Protein AF-W8BJI8-F1 (afdb_monomer)

Nearest PDB structures (foldseek):
  8xfp-assembly1_A  TM=6.189E-01  e=5.793E-02  Homo sapiens
  3o6n-assembly1_A  TM=6.281E-01  e=1.054E-01  Anopheles gambiae
  2id5-assembly1_B  TM=6.440E-01  e=1.262E-01  Homo sapiens
  2id5-assembly1_D  TM=5.061E-01  e=2.438E-01  Homo sapiens
  5z8y-assembly1_A  TM=6.184E-01  e=1.657E+00  Homo sapiens

Foldseek 3Di:
DDDPPPDDPDPPPPCDVVNVVVVLVVDDPQVLLVVLLVDVVSVVVCVVPPLQVLLADELVVLVPPDLVCLLSSLVSRLLSHQEYEYAEALPPPSSSLSSLQSSAVNNANHAYYAYELYQDDPSVLSNLLRHLNHAYYACANRLDEQVNVLSVLSRQRHAEYHHENNQRYADDPVSVQNHNAYAYDDHPNPDVDDDPPPPDHDDDDFHFHQDDDVPDPDDRDGDRDDDDDD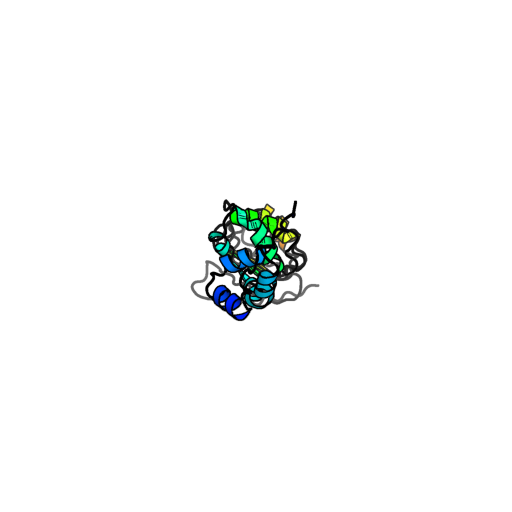

Structure (mmCIF, N/CA/C/O backbone):
data_AF-W8BJI8-F1
#
_entry.id   AF-W8BJI8-F1
#
loop_
_atom_site.group_PDB
_atom_site.id
_atom_site.type_symbol
_atom_site.label_atom_id
_atom_site.label_alt_id
_atom_site.label_comp_id
_atom_site.label_asym_id
_atom_site.label_entity_id
_atom_site.label_seq_id
_atom_site.pdbx_PDB_ins_code
_atom_site.Cartn_x
_atom_site.Cartn_y
_atom_site.Cartn_z
_atom_site.occupancy
_atom_site.B_iso_or_equiv
_atom_site.auth_seq_id
_atom_site.auth_comp_id
_atom_site.auth_asym_id
_atom_site.auth_atom_id
_atom_site.pdbx_PDB_model_num
ATOM 1 N N . MET A 1 1 ? -16.652 23.769 58.370 1.00 38.81 1 MET A N 1
ATOM 2 C CA . MET A 1 1 ? -16.413 23.884 56.913 1.00 38.81 1 MET A CA 1
ATOM 3 C C . MET A 1 1 ? -16.400 22.490 56.305 1.00 38.81 1 MET A C 1
ATOM 5 O O . MET A 1 1 ? -15.420 21.774 56.455 1.00 38.81 1 MET A O 1
ATOM 9 N N . ALA A 1 2 ? -17.513 22.068 55.702 1.00 33.38 2 ALA A N 1
ATOM 10 C CA . ALA A 1 2 ? -17.614 20.775 55.034 1.00 33.38 2 ALA A CA 1
ATOM 11 C C . ALA A 1 2 ? -17.093 20.907 53.596 1.00 33.38 2 ALA A C 1
ATOM 13 O O . ALA A 1 2 ? -17.679 21.622 52.787 1.00 33.38 2 ALA A O 1
ATOM 14 N N . TYR A 1 3 ? -15.986 20.232 53.285 1.00 32.22 3 TYR A N 1
ATOM 15 C CA . TYR A 1 3 ? -15.526 20.074 51.909 1.00 32.22 3 TYR A CA 1
ATOM 16 C C . TYR A 1 3 ? -16.462 19.101 51.190 1.00 32.22 3 TYR A C 1
ATOM 18 O O . TYR A 1 3 ? -16.478 17.900 51.468 1.00 32.22 3 TYR A O 1
ATOM 26 N N . ILE A 1 4 ? -17.259 19.632 50.265 1.00 38.38 4 ILE A N 1
ATOM 27 C CA . ILE A 1 4 ? -18.061 18.847 49.330 1.00 38.38 4 ILE A CA 1
ATOM 28 C C . ILE A 1 4 ? -17.083 18.046 48.466 1.00 38.38 4 ILE A C 1
ATOM 30 O O . ILE A 1 4 ? -16.393 18.592 47.605 1.00 38.38 4 ILE A O 1
ATOM 34 N N . LYS A 1 5 ? -17.005 16.731 48.704 1.00 40.47 5 LYS A N 1
ATOM 35 C CA . LYS A 1 5 ? -16.389 15.791 47.764 1.00 40.47 5 LYS A CA 1
ATOM 36 C C . LYS A 1 5 ? -17.150 15.915 46.451 1.00 40.47 5 LYS A C 1
ATOM 38 O O . LYS A 1 5 ? -18.310 15.519 46.369 1.00 40.47 5 LYS A O 1
ATOM 43 N N . ASN A 1 6 ? -16.478 16.466 45.447 1.00 37.88 6 ASN A N 1
ATOM 44 C CA . ASN A 1 6 ? -16.963 16.540 44.080 1.00 37.88 6 ASN A CA 1
ATOM 45 C C . ASN A 1 6 ? -17.253 15.106 43.608 1.00 37.88 6 ASN A C 1
ATOM 47 O O . ASN A 1 6 ? -16.348 14.313 43.334 1.00 37.88 6 ASN A O 1
ATOM 51 N N . LYS A 1 7 ? -18.534 14.736 43.649 1.00 39.69 7 LYS A N 1
ATOM 52 C CA . LYS A 1 7 ? -19.044 13.427 43.259 1.00 39.69 7 LYS A CA 1
ATOM 53 C C . LYS A 1 7 ? -18.760 13.315 41.767 1.00 39.69 7 LYS A C 1
ATOM 55 O O . LYS A 1 7 ? -19.292 14.098 40.989 1.00 39.69 7 LYS A O 1
ATOM 60 N N . LYS A 1 8 ? -17.861 12.399 41.391 1.00 44.72 8 LYS A N 1
ATOM 61 C CA . LYS A 1 8 ? -17.493 12.115 39.999 1.00 44.72 8 LYS A CA 1
ATOM 62 C C . LYS A 1 8 ? -18.760 12.049 39.145 1.00 44.72 8 LYS A C 1
ATOM 64 O O . LYS A 1 8 ? -19.499 11.068 39.198 1.00 44.72 8 LYS A O 1
ATOM 69 N N . HIS A 1 9 ? -18.997 13.086 38.351 1.00 45.75 9 HIS A N 1
ATOM 70 C CA . HIS A 1 9 ? -19.904 12.997 37.225 1.00 45.75 9 HIS A CA 1
ATOM 71 C C . HIS A 1 9 ? -19.260 12.063 36.208 1.00 45.75 9 HIS A C 1
ATOM 73 O O . HIS A 1 9 ? -18.323 12.430 35.506 1.00 45.75 9 HIS A O 1
ATOM 79 N N . SER A 1 10 ? -19.729 10.824 36.174 1.00 44.88 10 SER A N 1
ATOM 80 C CA . SER A 1 10 ? -19.913 10.081 34.926 1.00 44.88 10 SER A CA 1
ATOM 81 C C . SER A 1 10 ? -20.711 8.814 35.213 1.00 44.88 10 SER A C 1
ATOM 83 O O . SER A 1 10 ? -20.250 7.695 35.026 1.00 44.88 10 SER A O 1
ATOM 85 N N . ASN A 1 11 ? -21.993 9.014 35.527 1.00 41.16 11 ASN A N 1
ATOM 86 C CA . ASN A 1 11 ? -23.045 8.171 34.954 1.00 41.16 11 ASN A CA 1
ATOM 87 C C . ASN A 1 11 ? -23.087 8.403 33.425 1.00 41.16 11 ASN A C 1
ATOM 89 O O . ASN A 1 11 ? -24.124 8.761 32.873 1.00 41.16 11 ASN A O 1
ATOM 93 N N . LEU A 1 12 ? -21.941 8.279 32.740 1.00 45.00 12 LEU A N 1
ATOM 94 C CA . LEU A 1 12 ? -21.922 8.132 31.296 1.00 45.00 12 LEU A CA 1
ATOM 95 C C . LEU A 1 12 ? -22.630 6.802 31.084 1.00 45.00 12 LEU A C 1
ATOM 97 O O . LEU A 1 12 ? -22.117 5.776 31.533 1.00 45.00 12 LEU A O 1
ATOM 101 N N . LEU A 1 13 ? -23.844 6.864 30.535 1.00 51.75 13 LEU A N 1
ATOM 102 C CA . LEU A 1 13 ? -24.638 5.729 30.078 1.00 51.75 13 LEU A CA 1
ATOM 103 C C . LEU A 1 13 ? -23.706 4.565 29.747 1.00 51.75 13 LEU A C 1
ATOM 105 O O . LEU A 1 13 ? -22.884 4.682 28.834 1.00 51.75 13 LEU A O 1
ATOM 109 N N . ARG A 1 14 ? -23.772 3.487 30.540 1.00 59.38 14 ARG A N 1
ATOM 110 C CA . ARG A 1 14 ? -23.120 2.222 30.200 1.00 59.38 14 ARG A CA 1
ATOM 111 C C . ARG A 1 14 ? -23.765 1.775 28.893 1.00 59.38 14 ARG A C 1
ATOM 113 O O . ARG A 1 14 ? -24.792 1.112 28.908 1.00 59.38 14 ARG A O 1
ATOM 120 N N . LEU A 1 15 ? -23.206 2.241 27.781 1.00 67.31 15 LEU A N 1
ATOM 121 C CA . LEU A 1 15 ? -23.549 1.790 26.448 1.00 67.31 15 LEU A CA 1
ATOM 122 C C . LEU A 1 15 ? -23.203 0.313 26.429 1.00 67.31 15 LEU A C 1
ATOM 124 O O . LEU A 1 15 ? -22.019 -0.049 26.479 1.00 67.31 15 LEU A O 1
ATOM 128 N N . ASP A 1 16 ? -24.248 -0.500 26.449 1.00 83.12 16 ASP A N 1
ATOM 129 C CA . ASP A 1 16 ? -24.151 -1.937 26.287 1.00 83.12 16 ASP A CA 1
ATOM 130 C C . ASP A 1 16 ? -23.467 -2.248 24.934 1.00 83.12 16 ASP A C 1
ATOM 132 O O . ASP A 1 16 ? -23.440 -1.405 24.028 1.00 83.12 16 ASP A O 1
ATOM 136 N N . ASP A 1 17 ? -22.808 -3.401 24.832 1.00 79.94 17 ASP A N 1
ATOM 137 C CA . ASP A 1 17 ? -22.074 -3.785 23.623 1.00 79.94 17 ASP A CA 1
ATOM 138 C C . ASP A 1 17 ? -22.990 -3.871 22.386 1.00 79.94 17 ASP A C 1
ATOM 140 O O . ASP A 1 17 ? -22.560 -3.471 21.304 1.00 79.94 17 ASP A O 1
ATOM 144 N N . ASP A 1 18 ? -24.259 -4.255 22.531 1.00 83.81 18 ASP A N 1
ATOM 145 C CA . ASP A 1 18 ? -25.255 -4.297 21.455 1.00 83.81 18 ASP A CA 1
ATOM 146 C C . ASP A 1 18 ? -25.583 -2.893 20.942 1.00 83.81 18 ASP A C 1
ATOM 148 O O . ASP A 1 18 ? -25.573 -2.645 19.730 1.00 83.81 18 ASP A O 1
ATOM 152 N N . ALA A 1 19 ? -25.791 -1.926 21.841 1.00 85.44 19 ALA A N 1
ATOM 153 C CA . ALA A 1 19 ? -25.960 -0.526 21.461 1.00 85.44 19 ALA A CA 1
ATOM 154 C C . ALA A 1 19 ? -24.720 0.018 20.730 1.00 85.44 19 ALA A C 1
ATOM 156 O O . ALA A 1 19 ? -24.854 0.688 19.700 1.00 85.44 19 ALA A O 1
ATOM 157 N N . VAL A 1 20 ? -23.511 -0.302 21.206 1.00 86.69 20 VAL A N 1
ATOM 158 C CA . VAL A 1 20 ? -22.253 0.096 20.552 1.00 86.69 20 VAL A CA 1
ATOM 159 C C . VAL A 1 20 ? -22.138 -0.510 19.157 1.00 86.69 20 VAL A C 1
ATOM 161 O O . VAL A 1 20 ? -21.818 0.205 18.204 1.00 86.69 20 VAL A O 1
ATOM 164 N N . LEU A 1 21 ? -22.442 -1.797 19.011 1.00 88.31 21 LEU A N 1
ATOM 165 C CA . LEU A 1 21 ? -22.437 -2.478 17.722 1.00 88.31 21 LEU A CA 1
ATOM 166 C C . LEU A 1 21 ? -23.500 -1.893 16.787 1.00 88.31 21 LEU A C 1
ATOM 168 O O . LEU A 1 21 ? -23.228 -1.703 15.604 1.00 88.31 21 LEU A O 1
ATOM 172 N N . SER A 1 22 ? -24.684 -1.534 17.285 1.00 88.88 22 SER A N 1
ATOM 173 C CA . SER A 1 22 ? -25.730 -0.913 16.461 1.00 88.88 22 SER A CA 1
ATOM 174 C C . SER A 1 22 ? -25.272 0.414 15.839 1.00 88.88 22 SER A C 1
ATOM 176 O O . SER A 1 22 ? -25.571 0.688 14.676 1.00 88.88 22 SER A O 1
ATOM 178 N N . VAL A 1 23 ? -24.497 1.215 16.581 1.00 89.06 23 VAL A N 1
ATOM 179 C CA . VAL A 1 23 ? -23.879 2.446 16.072 1.00 89.06 23 VAL A CA 1
ATOM 180 C C . VAL A 1 23 ? -22.750 2.100 15.109 1.00 89.06 23 VAL A C 1
ATOM 182 O O . VAL A 1 23 ? -22.697 2.663 14.020 1.00 89.06 23 VAL A O 1
ATOM 185 N N . TRP A 1 24 ? -21.895 1.136 15.463 1.00 91.38 24 TRP A N 1
ATOM 186 C CA . TRP A 1 24 ? -20.761 0.702 14.645 1.00 91.38 24 TRP A CA 1
ATOM 187 C C . TRP A 1 24 ? -21.169 0.348 13.211 1.00 91.38 24 TRP A C 1
ATOM 189 O O . TRP A 1 24 ? -20.574 0.838 12.249 1.00 91.38 24 TRP A O 1
ATOM 199 N N . HIS A 1 25 ? -22.240 -0.433 13.054 1.00 90.19 25 HIS A N 1
ATOM 200 C CA . HIS A 1 25 ? -22.738 -0.850 11.743 1.00 90.19 25 HIS A CA 1
ATOM 201 C C . HIS A 1 25 ? -23.275 0.311 10.891 1.00 90.19 25 HIS A C 1
ATOM 203 O O . HIS A 1 25 ? -23.269 0.208 9.666 1.00 90.19 25 HIS A O 1
ATOM 209 N N . LYS A 1 26 ? -23.690 1.427 11.504 1.00 91.81 26 LYS A N 1
ATOM 210 C CA . LYS A 1 26 ? -24.164 2.627 10.789 1.00 91.81 26 LYS A CA 1
ATOM 211 C C . LYS A 1 26 ? -23.030 3.534 10.310 1.00 91.81 26 LYS A C 1
ATOM 213 O O . LYS A 1 26 ? -23.261 4.394 9.464 1.00 91.81 26 LYS A O 1
ATOM 218 N N . LEU A 1 27 ? -21.825 3.363 10.850 1.00 90.75 27 LEU A N 1
ATOM 219 C CA . LEU A 1 27 ? -20.667 4.174 10.490 1.00 90.75 27 LEU A CA 1
ATOM 220 C C . LEU A 1 27 ? -20.067 3.739 9.158 1.00 90.75 27 LEU A C 1
ATOM 222 O O . LEU A 1 27 ? -20.044 2.546 8.835 1.00 90.75 27 LEU A O 1
ATOM 226 N N . GLN A 1 28 ? -19.521 4.709 8.424 1.00 89.50 28 GLN A N 1
ATOM 227 C CA . GLN A 1 28 ? -18.721 4.429 7.240 1.00 89.50 28 GLN A CA 1
ATOM 228 C C . GLN A 1 28 ? -17.387 3.779 7.647 1.00 89.50 28 GLN A C 1
ATOM 230 O O . GLN A 1 28 ? -16.892 4.025 8.752 1.00 89.50 28 GLN A O 1
ATOM 235 N N . PRO A 1 29 ? -16.750 2.987 6.763 1.00 87.31 29 PRO A N 1
ATOM 236 C CA . PRO A 1 29 ? -15.481 2.325 7.073 1.00 87.31 29 PRO A CA 1
ATOM 237 C C . PRO A 1 29 ? -14.384 3.282 7.564 1.00 87.31 29 PRO A C 1
ATOM 239 O O . PRO A 1 29 ? -13.602 2.930 8.442 1.00 87.31 29 PRO A O 1
ATOM 242 N N . ILE A 1 30 ? -14.342 4.512 7.042 1.00 86.50 30 ILE A N 1
ATOM 243 C CA . ILE A 1 30 ? -13.377 5.528 7.475 1.00 86.50 30 ILE A CA 1
ATOM 244 C C . ILE A 1 30 ? -13.610 5.978 8.925 1.00 86.50 30 ILE A C 1
ATOM 246 O O . ILE A 1 30 ? -12.666 6.028 9.716 1.00 86.50 30 ILE A O 1
ATOM 250 N N . ASP A 1 31 ? -14.864 6.226 9.297 1.00 89.50 31 ASP A N 1
ATOM 251 C CA . ASP A 1 31 ? -15.235 6.677 10.640 1.00 89.50 31 ASP A CA 1
ATOM 252 C C . ASP A 1 31 ? -14.960 5.581 11.678 1.00 89.50 31 ASP A C 1
ATOM 254 O O . ASP A 1 31 ? -14.512 5.860 12.791 1.00 89.50 31 ASP A O 1
ATOM 258 N N . ARG A 1 32 ? -15.148 4.310 11.293 1.00 92.38 32 ARG A N 1
ATOM 259 C CA . ARG A 1 32 ? -14.791 3.148 12.121 1.00 92.38 32 ARG A CA 1
ATOM 260 C C . ARG A 1 32 ? -13.300 3.118 12.441 1.00 92.38 32 ARG A C 1
ATOM 262 O O . ARG A 1 32 ? -12.934 2.944 13.601 1.00 92.38 32 ARG A O 1
ATOM 269 N N . VAL A 1 33 ? -12.431 3.351 11.452 1.00 92.00 33 VAL A N 1
ATOM 270 C CA . VAL A 1 33 ? -10.972 3.413 11.670 1.00 92.00 33 VAL A CA 1
ATOM 271 C C . VAL A 1 33 ? -10.606 4.583 12.583 1.00 92.00 33 VAL A C 1
ATOM 273 O O . VAL A 1 33 ? -9.770 4.434 13.478 1.00 92.00 33 VAL A O 1
ATOM 276 N N . GLN A 1 34 ? -11.236 5.746 12.400 1.00 88.56 34 GLN A N 1
ATOM 277 C CA . GLN A 1 34 ? -10.994 6.914 13.250 1.00 88.56 34 GLN A CA 1
ATOM 278 C C . GLN A 1 34 ? -11.420 6.662 14.705 1.00 88.56 34 GLN A C 1
ATOM 280 O O . GLN A 1 34 ? -10.651 6.946 15.627 1.00 88.56 34 GLN A O 1
ATOM 285 N N . LEU A 1 35 ? -12.590 6.058 14.935 1.00 89.94 35 LEU A N 1
ATOM 286 C CA . LEU A 1 35 ? -13.037 5.676 16.280 1.00 89.94 35 LEU A CA 1
ATOM 287 C C . LEU A 1 35 ? -12.165 4.582 16.904 1.00 89.94 35 LEU A C 1
ATOM 289 O O . LEU A 1 35 ? -11.803 4.670 18.077 1.00 89.94 35 LEU A O 1
ATOM 293 N N . ALA A 1 36 ? -11.768 3.573 16.133 1.00 92.19 36 ALA A N 1
ATOM 294 C CA . ALA A 1 36 ? -10.835 2.547 16.595 1.00 92.19 36 ALA A CA 1
ATOM 295 C C . ALA A 1 36 ? -9.450 3.119 16.938 1.00 92.19 36 ALA A C 1
ATOM 297 O O . ALA A 1 36 ? -8.741 2.609 17.812 1.00 92.19 36 ALA A O 1
ATOM 298 N N . SER A 1 37 ? -9.063 4.214 16.285 1.00 87.75 37 SER A N 1
ATOM 299 C CA . SER A 1 37 ? -7.824 4.924 16.593 1.00 87.75 37 SER A CA 1
ATOM 300 C C . SER A 1 37 ? -7.895 5.682 17.923 1.00 87.75 37 SER A C 1
ATOM 302 O O . SER A 1 37 ? -6.854 5.855 18.558 1.00 87.75 37 SER A O 1
ATOM 304 N N . SER A 1 38 ? -9.086 6.093 18.380 1.00 86.69 38 SER A N 1
ATOM 305 C CA . SER A 1 38 ? -9.259 6.923 19.583 1.00 86.69 38 SER A CA 1
ATOM 306 C C . SER A 1 38 ? -9.440 6.133 20.885 1.00 86.69 38 SER A C 1
ATOM 308 O O . SER A 1 38 ? -9.075 6.631 21.951 1.00 86.69 38 SER A O 1
ATOM 310 N N . CYS A 1 39 ? -9.970 4.902 20.839 1.00 86.69 39 CYS A N 1
ATOM 311 C CA . CYS A 1 39 ? -10.303 4.133 22.044 1.00 86.69 39 CYS A CA 1
ATOM 312 C C . CYS A 1 39 ? -10.058 2.622 21.899 1.00 86.69 39 CYS A C 1
ATOM 314 O O . CYS A 1 39 ? -10.392 2.007 20.888 1.00 86.69 39 CYS A O 1
ATOM 316 N N . ARG A 1 40 ? -9.547 1.995 22.973 1.00 88.88 40 ARG A N 1
ATOM 317 C CA . ARG A 1 40 ? -9.238 0.551 23.027 1.00 88.88 40 ARG A CA 1
ATOM 318 C C . ARG A 1 40 ? -10.456 -0.349 22.793 1.00 88.88 40 ARG A C 1
ATOM 320 O O . ARG A 1 40 ? -10.316 -1.373 22.138 1.00 88.88 40 ARG A O 1
ATOM 327 N N . ARG A 1 41 ? -11.641 0.022 23.299 1.00 88.88 41 ARG A N 1
ATOM 328 C CA . ARG A 1 41 ? -12.871 -0.775 23.110 1.00 88.88 41 ARG A CA 1
ATOM 329 C C . ARG A 1 41 ? -13.251 -0.845 21.629 1.00 88.88 41 ARG A C 1
ATOM 331 O O . ARG A 1 41 ? -13.476 -1.932 21.116 1.00 88.88 41 ARG A O 1
ATOM 338 N N . PHE A 1 42 ? -13.234 0.292 20.932 1.00 90.44 42 PHE A N 1
ATOM 339 C CA . PHE A 1 42 ? -13.499 0.344 19.491 1.00 90.44 42 PHE A CA 1
ATOM 340 C C . PHE A 1 42 ? -12.393 -0.304 18.662 1.00 90.44 42 PHE A C 1
ATOM 342 O O . PHE A 1 42 ? -12.687 -0.911 17.639 1.00 90.44 42 PHE A O 1
ATOM 349 N N . ARG A 1 43 ? -11.137 -0.238 19.119 1.00 92.44 43 ARG A N 1
ATOM 350 C CA . ARG A 1 43 ? -10.040 -0.973 18.484 1.00 92.44 43 ARG A CA 1
ATOM 351 C C . ARG A 1 43 ? -10.288 -2.477 18.476 1.00 92.44 43 ARG A C 1
ATOM 353 O O . ARG A 1 43 ? -10.145 -3.089 17.429 1.00 92.44 43 ARG A O 1
ATOM 360 N N . LYS A 1 44 ? -10.720 -3.046 19.603 1.00 91.88 44 LYS A N 1
ATOM 361 C CA . LYS A 1 44 ? -11.038 -4.475 19.688 1.00 91.88 44 LYS A CA 1
ATOM 362 C C . LYS A 1 44 ? -12.178 -4.862 18.737 1.00 91.88 44 LYS A C 1
ATOM 364 O O . LYS A 1 44 ? -12.063 -5.840 18.013 1.00 91.88 44 LYS A O 1
ATOM 369 N N . ILE A 1 45 ? -13.238 -4.050 18.679 1.00 92.19 45 ILE A N 1
ATOM 370 C CA . ILE A 1 45 ? -14.349 -4.267 17.735 1.00 92.19 45 ILE A CA 1
ATOM 371 C C . ILE A 1 45 ? -13.842 -4.227 16.287 1.00 92.19 45 ILE A C 1
ATOM 373 O O . ILE A 1 45 ? -14.182 -5.098 15.493 1.00 92.19 45 ILE A O 1
ATOM 377 N N . PHE A 1 46 ? -12.997 -3.252 15.950 1.00 94.44 46 PHE A N 1
ATOM 378 C CA . PHE A 1 46 ? -12.387 -3.142 14.627 1.00 94.44 46 PHE A CA 1
ATOM 379 C C . PHE A 1 46 ? -11.523 -4.359 14.274 1.00 94.44 46 PHE A C 1
ATOM 381 O O . PHE A 1 46 ? -11.649 -4.896 13.175 1.00 94.44 46 PHE A O 1
ATOM 388 N N . GLU A 1 47 ? -10.678 -4.815 15.199 1.00 93.19 47 GLU A N 1
ATOM 389 C CA . GLU A 1 47 ? -9.829 -6.000 15.028 1.00 93.19 47 GLU A CA 1
ATOM 390 C C . GLU A 1 47 ? -10.660 -7.266 14.771 1.00 93.19 47 GLU A C 1
ATOM 392 O O . GLU A 1 47 ? -10.317 -8.060 13.898 1.00 93.19 47 GLU A O 1
ATOM 397 N N . GLU A 1 48 ? -11.786 -7.428 15.469 1.00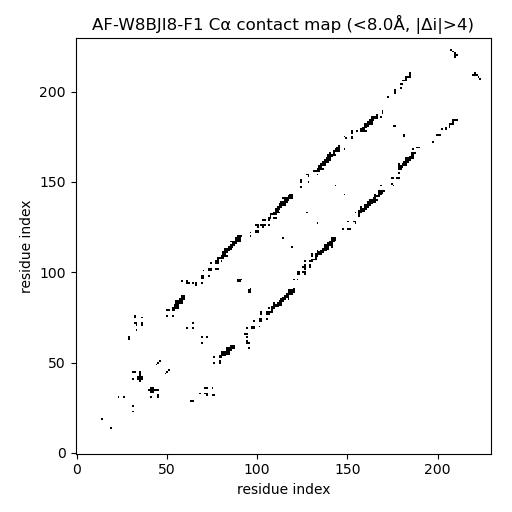 91.94 48 GLU A N 1
ATOM 398 C CA . GLU A 1 48 ? -12.660 -8.601 15.344 1.00 91.94 48 GLU A CA 1
ATOM 399 C C . GLU A 1 48 ? -13.580 -8.565 14.114 1.00 91.94 48 GLU A C 1
ATOM 401 O O . GLU A 1 48 ? -13.958 -9.619 13.599 1.00 91.94 48 GLU A O 1
ATOM 406 N N . ARG A 1 49 ? -13.993 -7.377 13.655 1.00 91.06 49 ARG A N 1
ATOM 407 C CA . ARG A 1 49 ? -15.072 -7.231 12.657 1.00 91.06 49 ARG A CA 1
ATOM 408 C C . ARG A 1 49 ? -14.617 -6.697 11.309 1.00 91.06 49 ARG A C 1
ATOM 410 O O . ARG A 1 49 ? -15.162 -7.104 10.288 1.00 91.06 49 ARG A O 1
ATOM 417 N N . ASP A 1 50 ? -13.651 -5.786 11.299 1.00 92.56 50 ASP A N 1
ATOM 418 C CA . ASP A 1 50 ? -13.299 -5.001 10.117 1.00 92.56 50 ASP A CA 1
ATOM 419 C C . ASP A 1 50 ? -11.875 -5.295 9.625 1.00 92.56 50 ASP A C 1
ATOM 421 O O . ASP A 1 50 ? -11.615 -5.162 8.433 1.00 92.56 50 ASP A O 1
ATOM 425 N N . ALA A 1 51 ? -10.944 -5.727 10.483 1.00 92.06 51 ALA A N 1
ATOM 426 C CA . ALA A 1 51 ? -9.524 -5.857 10.131 1.00 92.06 51 ALA A CA 1
ATOM 427 C C . ALA A 1 51 ? -9.260 -6.696 8.869 1.00 92.06 51 ALA A C 1
ATOM 429 O O . ALA A 1 51 ? -8.436 -6.315 8.035 1.00 92.06 51 ALA A O 1
ATOM 430 N N . ALA A 1 52 ? -10.004 -7.790 8.683 1.00 92.44 52 ALA A N 1
ATOM 431 C CA . ALA A 1 52 ? -9.871 -8.664 7.519 1.00 92.44 52 ALA A CA 1
ATOM 432 C C . ALA A 1 52 ? -10.106 -7.934 6.184 1.00 92.44 52 ALA A C 1
ATOM 434 O O . ALA A 1 52 ? -9.470 -8.259 5.180 1.00 92.44 52 ALA A O 1
ATOM 435 N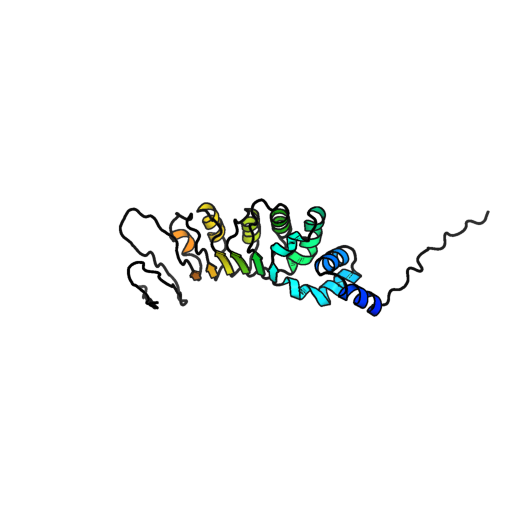 N . GLN A 1 53 ? -10.964 -6.908 6.159 1.00 91.81 53 GLN A N 1
ATOM 436 C CA . GLN A 1 53 ? -11.264 -6.159 4.935 1.00 91.81 53 GLN A CA 1
ATOM 437 C C . GLN A 1 53 ? -10.087 -5.290 4.469 1.00 91.81 53 GLN A C 1
ATOM 439 O O . GLN A 1 53 ? -10.025 -4.912 3.301 1.00 91.81 53 GLN A O 1
ATOM 444 N N . TYR A 1 54 ? -9.133 -5.000 5.360 1.00 94.12 54 TYR A N 1
ATOM 445 C CA . TYR A 1 54 ? -7.938 -4.211 5.059 1.00 94.12 54 TYR A CA 1
ATOM 446 C C . TYR A 1 54 ? -6.756 -5.049 4.569 1.00 94.12 54 TYR A C 1
ATOM 448 O O . TYR A 1 54 ? -5.724 -4.479 4.215 1.00 94.12 54 TYR A O 1
ATOM 456 N N . ALA A 1 55 ? -6.912 -6.375 4.467 1.00 95.69 55 ALA A N 1
ATOM 457 C CA . ALA A 1 55 ? -5.906 -7.237 3.851 1.00 95.69 55 ALA A CA 1
ATOM 458 C C . ALA A 1 55 ? -5.586 -6.798 2.412 1.00 95.69 55 ALA A C 1
ATOM 460 O O . ALA A 1 55 ? -4.429 -6.858 1.997 1.00 95.69 55 ALA A O 1
ATOM 461 N N . ILE A 1 56 ? -6.587 -6.299 1.676 1.00 96.00 56 ILE A N 1
ATOM 462 C CA . ILE A 1 56 ? -6.419 -5.675 0.360 1.00 96.00 56 ILE A CA 1
ATOM 463 C C . ILE A 1 56 ? -6.729 -4.184 0.487 1.00 96.00 56 ILE A C 1
ATOM 465 O O . ILE A 1 56 ? -7.889 -3.781 0.569 1.00 96.00 56 ILE A O 1
ATOM 469 N N . PHE A 1 57 ? -5.695 -3.350 0.452 1.00 95.31 57 PHE A N 1
ATOM 470 C CA . PHE A 1 57 ? -5.834 -1.907 0.585 1.00 95.31 57 PHE A CA 1
ATOM 471 C C . PHE A 1 57 ? -5.756 -1.204 -0.766 1.00 95.31 57 PHE A C 1
ATOM 473 O O . PHE A 1 57 ? -4.791 -1.363 -1.513 1.00 95.31 57 PHE A O 1
ATOM 480 N N . LYS A 1 58 ? -6.762 -0.381 -1.069 1.00 93.56 58 LYS A N 1
ATOM 481 C CA . LYS A 1 58 ? -6.779 0.488 -2.251 1.00 93.56 58 LYS A CA 1
ATOM 482 C C . LYS A 1 58 ? -6.345 1.894 -1.853 1.00 93.56 58 LYS A C 1
ATOM 484 O O . LYS A 1 58 ? -6.943 2.502 -0.968 1.00 93.56 58 LYS A O 1
ATOM 489 N N . MET A 1 59 ? -5.337 2.437 -2.526 1.00 92.31 59 MET A N 1
ATOM 490 C CA . MET A 1 59 ? -4.804 3.774 -2.247 1.00 92.31 59 MET A CA 1
ATOM 491 C C . MET A 1 59 ? -5.854 4.880 -2.436 1.00 92.31 59 MET A C 1
ATOM 493 O O . MET A 1 59 ? -5.789 5.909 -1.764 1.00 92.31 59 MET A O 1
ATOM 497 N N . GLU A 1 60 ? -6.856 4.661 -3.288 1.00 90.06 60 GLU A N 1
ATOM 498 C CA . GLU A 1 60 ? -7.995 5.560 -3.508 1.00 90.06 60 GLU A CA 1
ATOM 499 C C . GLU A 1 60 ? -8.811 5.808 -2.228 1.00 90.06 60 GLU A C 1
ATOM 501 O O . GLU A 1 60 ? -9.372 6.889 -2.052 1.00 90.06 60 GLU A O 1
ATOM 506 N N . THR A 1 61 ? -8.829 4.856 -1.285 1.00 90.12 61 THR A N 1
ATOM 507 C CA . THR A 1 61 ? -9.505 5.013 0.014 1.00 90.12 61 THR A CA 1
ATOM 508 C C . THR A 1 61 ? -8.950 6.201 0.803 1.00 90.12 61 THR A C 1
ATOM 510 O O . THR A 1 61 ? -9.677 6.841 1.563 1.00 90.12 61 THR A O 1
ATOM 513 N N . LEU A 1 62 ? -7.687 6.575 0.574 1.00 90.69 62 LEU A N 1
ATOM 514 C CA . LEU A 1 62 ? -7.062 7.718 1.237 1.00 90.69 62 LEU A CA 1
ATOM 515 C C . LEU A 1 62 ? -7.714 9.055 0.877 1.00 90.69 62 LEU A C 1
ATOM 517 O O . LEU A 1 62 ? -7.519 10.022 1.606 1.00 90.69 62 LEU A O 1
ATOM 521 N N . TRP A 1 63 ? -8.489 9.156 -0.207 1.00 88.25 63 TRP A N 1
ATOM 522 C CA . TRP A 1 63 ? -9.161 10.408 -0.581 1.00 88.25 63 TRP A CA 1
ATOM 523 C C . TRP A 1 63 ? -10.200 10.853 0.447 1.00 88.25 63 TRP A C 1
ATOM 525 O O . TRP A 1 63 ? -10.446 12.049 0.586 1.00 88.25 63 TRP A O 1
ATOM 535 N N . GLN A 1 64 ? -10.750 9.899 1.197 1.00 88.44 64 GLN A N 1
ATOM 536 C CA . GLN A 1 64 ? -11.716 10.136 2.268 1.00 88.44 64 GLN A CA 1
ATOM 537 C C . GLN A 1 64 ? -11.032 10.445 3.609 1.00 88.44 64 GLN A C 1
ATOM 539 O O . GLN A 1 64 ? -11.674 10.918 4.541 1.00 88.44 64 GLN A O 1
ATOM 544 N N . VAL A 1 65 ? -9.720 10.211 3.712 1.00 90.38 65 VAL A N 1
ATOM 545 C CA . VAL A 1 65 ? -8.940 10.462 4.927 1.00 90.38 65 VAL A CA 1
ATOM 546 C C . VAL A 1 65 ? -8.430 11.904 4.907 1.00 90.38 65 VAL A C 1
ATOM 548 O O . VAL A 1 65 ? -7.829 12.375 3.930 1.00 90.38 65 VAL A O 1
ATOM 551 N N . SER A 1 66 ? -8.625 12.630 6.006 1.00 91.00 66 SER A N 1
ATOM 552 C CA . SER A 1 66 ? -8.025 13.955 6.165 1.00 91.00 66 SER A CA 1
ATOM 553 C C . SER A 1 66 ? -6.495 13.831 6.233 1.00 91.00 66 SER A C 1
ATOM 555 O O . SER A 1 66 ? -5.966 12.895 6.823 1.00 91.00 66 SER A O 1
ATOM 557 N N . VAL A 1 67 ? -5.747 14.791 5.677 1.00 91.69 67 VAL A N 1
ATOM 558 C CA . VAL A 1 67 ? -4.264 14.768 5.698 1.00 91.69 67 VAL A CA 1
ATOM 559 C C . VAL A 1 67 ? -3.701 14.698 7.132 1.00 91.69 67 VAL A C 1
ATOM 561 O O . VAL A 1 67 ? -2.622 14.135 7.358 1.00 91.69 67 VAL A O 1
ATOM 564 N N . LYS A 1 68 ? -4.435 15.261 8.102 1.00 91.38 68 LYS A N 1
ATOM 565 C CA . LYS A 1 68 ? -4.068 15.272 9.524 1.00 91.38 68 LYS A CA 1
ATOM 566 C C . LYS A 1 68 ? -4.165 13.878 10.148 1.00 91.38 68 LYS A C 1
ATOM 568 O O . LYS A 1 68 ? -3.313 13.532 10.958 1.00 91.38 68 LYS A O 1
ATOM 573 N N . ASP A 1 69 ? -5.119 13.063 9.704 1.00 90.69 69 ASP A N 1
ATOM 574 C CA . ASP A 1 69 ? -5.411 11.763 10.318 1.00 90.69 69 ASP A CA 1
ATOM 575 C C . ASP A 1 69 ? -4.642 10.595 9.696 1.00 90.69 69 ASP A C 1
ATOM 577 O O . ASP A 1 69 ? -4.657 9.497 10.248 1.00 90.69 69 ASP A O 1
ATOM 581 N N . ILE A 1 70 ? -3.935 10.813 8.581 1.00 92.44 70 ILE A N 1
ATOM 582 C CA . ILE A 1 70 ? -3.245 9.748 7.829 1.00 92.44 70 ILE A CA 1
ATOM 583 C C . ILE A 1 70 ? -2.294 8.930 8.691 1.00 92.44 70 ILE A C 1
ATOM 585 O O . ILE A 1 70 ? -2.243 7.718 8.532 1.00 92.44 70 ILE A O 1
ATOM 589 N N . ASP A 1 71 ? -1.557 9.552 9.609 1.00 91.25 71 ASP A N 1
ATOM 590 C CA . ASP A 1 71 ? -0.583 8.823 10.429 1.00 91.25 71 ASP A CA 1
ATOM 591 C C . ASP A 1 71 ? -1.267 7.932 11.465 1.00 91.25 71 ASP A C 1
ATOM 593 O O . ASP A 1 71 ? -0.793 6.842 11.773 1.00 91.25 71 ASP A O 1
ATOM 597 N N . SER A 1 72 ? -2.383 8.394 12.031 1.00 90.38 72 SER A N 1
ATOM 598 C CA . SER A 1 72 ? -3.205 7.596 12.948 1.00 90.38 72 SER A CA 1
ATOM 599 C C . SER A 1 72 ? -3.895 6.460 12.199 1.00 90.38 72 SER A C 1
ATOM 601 O O . SER A 1 72 ? -3.859 5.318 12.647 1.00 90.38 72 SER A O 1
ATOM 603 N N . TYR A 1 73 ? -4.433 6.767 11.019 1.00 92.69 73 TYR A N 1
ATOM 604 C CA . TYR A 1 73 ? -5.052 5.803 10.120 1.00 92.69 73 TYR A CA 1
ATOM 605 C C . TYR A 1 73 ? -4.056 4.713 9.694 1.00 92.69 73 TYR A C 1
ATOM 607 O O . TYR A 1 73 ? -4.331 3.525 9.840 1.00 92.69 73 TYR A O 1
ATOM 615 N N . ALA A 1 74 ? -2.865 5.106 9.232 1.00 92.75 74 ALA A N 1
ATOM 616 C CA . ALA A 1 74 ? -1.805 4.191 8.824 1.00 92.75 74 ALA A CA 1
ATOM 617 C C . ALA A 1 74 ? -1.347 3.305 9.984 1.00 92.75 74 ALA A C 1
ATOM 619 O O . ALA A 1 74 ? -1.213 2.105 9.795 1.00 92.75 74 ALA A O 1
ATOM 620 N N . ARG A 1 75 ? -1.181 3.849 11.196 1.00 91.81 75 ARG A N 1
ATOM 621 C CA . ARG A 1 75 ? -0.792 3.053 12.373 1.00 91.81 75 ARG A CA 1
ATOM 622 C C . ARG A 1 75 ? -1.744 1.897 12.671 1.00 91.81 75 ARG A C 1
ATOM 624 O O . ARG A 1 75 ? -1.287 0.868 13.155 1.00 91.81 75 ARG A O 1
ATOM 631 N N . LEU A 1 76 ? -3.039 2.069 12.411 1.00 92.88 76 LEU A N 1
ATOM 632 C CA . LEU A 1 76 ? -4.033 1.026 12.651 1.00 92.88 76 LEU A CA 1
ATOM 633 C C . LEU A 1 76 ? -4.176 0.068 11.461 1.00 92.88 76 LEU A C 1
ATOM 635 O O . LEU A 1 76 ? -4.317 -1.134 11.655 1.00 92.88 76 LEU A O 1
ATOM 639 N N . VAL A 1 77 ? -4.143 0.593 10.234 1.00 93.94 77 VAL A N 1
ATOM 640 C CA . VAL A 1 77 ? -4.467 -0.176 9.024 1.00 93.94 77 VAL A CA 1
ATOM 641 C C . VAL A 1 77 ? -3.240 -0.833 8.394 1.00 93.94 77 VAL A C 1
ATOM 643 O O . VAL A 1 77 ? -3.333 -1.966 7.939 1.00 93.94 77 VAL A O 1
ATOM 646 N N . ALA A 1 78 ? -2.088 -0.158 8.368 1.00 93.88 78 ALA A N 1
ATOM 647 C CA . ALA A 1 78 ? -0.883 -0.639 7.688 1.00 93.88 78 ALA A CA 1
ATOM 648 C C . ALA A 1 78 ? -0.418 -2.044 8.124 1.00 93.88 78 ALA A C 1
ATOM 650 O O . ALA A 1 78 ? -0.129 -2.845 7.232 1.00 93.88 78 ALA A O 1
ATOM 651 N N . PRO A 1 79 ? -0.434 -2.400 9.429 1.00 93.94 79 PRO A N 1
ATOM 652 C CA . PRO A 1 79 ? -0.059 -3.738 9.895 1.00 93.94 79 PRO A CA 1
ATOM 653 C C . PRO A 1 79 ? -1.015 -4.860 9.470 1.00 93.94 79 PRO A C 1
ATOM 655 O O . PRO A 1 79 ? -0.788 -6.009 9.829 1.00 93.94 79 PRO A O 1
ATOM 658 N N . LEU A 1 80 ? -2.102 -4.548 8.762 1.00 95.06 80 LEU A N 1
ATOM 659 C CA . LEU A 1 80 ? -3.080 -5.520 8.271 1.00 95.06 80 LEU A CA 1
ATOM 660 C C . LEU A 1 80 ? -2.944 -5.767 6.763 1.00 95.06 80 LEU A C 1
ATOM 662 O O . LEU A 1 80 ? -3.497 -6.736 6.246 1.00 95.06 80 LEU A O 1
ATOM 666 N N . ILE A 1 81 ? -2.223 -4.897 6.049 1.00 96.44 81 ILE A N 1
ATOM 667 C CA . ILE A 1 81 ? -2.201 -4.877 4.585 1.00 96.44 81 ILE A CA 1
ATOM 668 C C . ILE A 1 81 ? -1.299 -5.986 4.053 1.00 96.44 81 ILE A C 1
ATOM 670 O O . ILE A 1 81 ? -0.078 -5.936 4.182 1.00 96.44 81 ILE A O 1
ATOM 674 N N . GLN A 1 82 ? -1.905 -6.944 3.361 1.00 97.00 82 GLN A N 1
ATOM 675 C CA . GLN A 1 82 ? -1.197 -7.992 2.626 1.00 97.00 82 GLN A CA 1
ATOM 676 C C . GLN A 1 82 ? -1.012 -7.632 1.154 1.00 97.00 82 GLN A C 1
ATOM 678 O O . GLN A 1 82 ? -0.057 -8.071 0.509 1.00 97.00 82 GLN A O 1
ATOM 683 N N . GLU A 1 83 ? -1.909 -6.809 0.620 1.00 97.25 83 GLU A N 1
ATOM 684 C CA . GLU A 1 83 ? -1.890 -6.371 -0.761 1.00 97.25 83 GLU A CA 1
ATOM 685 C C . GLU A 1 83 ? -2.198 -4.883 -0.883 1.00 97.25 83 GLU A C 1
ATOM 687 O O . GLU A 1 83 ? -3.237 -4.412 -0.423 1.00 97.25 83 GLU A O 1
ATOM 692 N N . LEU A 1 84 ? -1.314 -4.155 -1.563 1.00 96.06 84 LEU A N 1
ATOM 693 C CA . LEU A 1 84 ? -1.471 -2.730 -1.823 1.00 96.06 84 LEU A CA 1
ATOM 694 C C . LEU A 1 84 ? -1.809 -2.484 -3.295 1.00 96.06 84 LEU A C 1
ATOM 696 O O . LEU A 1 84 ? -1.047 -2.867 -4.182 1.00 96.06 84 LEU A O 1
ATOM 700 N N . ARG A 1 85 ? -2.931 -1.811 -3.562 1.00 95.25 85 ARG A N 1
ATOM 701 C CA . ARG A 1 85 ? -3.412 -1.501 -4.914 1.00 95.25 85 ARG A CA 1
ATOM 702 C C . ARG A 1 85 ? -3.489 -0.005 -5.170 1.00 95.25 85 ARG A C 1
ATOM 704 O O . ARG A 1 85 ? -3.966 0.737 -4.315 1.00 95.25 85 ARG A O 1
ATOM 711 N N . ALA A 1 86 ? -3.114 0.419 -6.372 1.00 93.12 86 ALA A N 1
ATOM 712 C CA . ALA A 1 86 ? -3.344 1.778 -6.847 1.00 93.12 86 ALA A CA 1
ATOM 713 C C . ALA A 1 86 ? -3.668 1.798 -8.345 1.00 93.12 86 ALA A C 1
ATOM 715 O O . ALA A 1 86 ? -2.968 1.190 -9.157 1.00 93.12 86 ALA A O 1
ATOM 716 N N . TYR A 1 87 ? -4.704 2.544 -8.708 1.00 88.81 87 TYR A N 1
ATOM 717 C CA . TYR A 1 87 ? -5.147 2.767 -10.089 1.00 88.81 87 TYR A CA 1
ATOM 718 C C . TYR A 1 87 ? -5.177 4.254 -10.454 1.00 88.81 87 TYR A C 1
ATOM 720 O O . TYR A 1 87 ? -5.411 4.620 -11.603 1.00 88.81 87 TYR A O 1
ATOM 728 N N . THR A 1 88 ? -4.928 5.121 -9.473 1.00 79.19 88 THR A N 1
ATOM 729 C CA . THR A 1 88 ? -4.878 6.573 -9.625 1.00 79.19 88 THR A CA 1
ATOM 730 C C . THR A 1 88 ? -3.497 7.135 -9.262 1.00 79.19 88 THR A C 1
ATOM 732 O O . THR A 1 88 ? -2.803 6.580 -8.401 1.00 79.19 88 THR A O 1
ATOM 735 N N . PRO A 1 89 ? -3.041 8.223 -9.915 1.00 70.38 89 PRO A N 1
ATOM 736 C CA . PRO A 1 89 ? -1.692 8.742 -9.714 1.00 70.38 89 PRO A CA 1
ATOM 737 C C . PRO A 1 89 ? -1.379 9.046 -8.243 1.00 70.38 89 PRO A C 1
ATOM 739 O O . PRO A 1 89 ? -2.050 9.847 -7.591 1.00 70.38 89 PRO A O 1
ATOM 742 N N . CYS A 1 90 ? -0.316 8.425 -7.729 1.00 68.44 90 CYS A N 1
ATOM 743 C CA . CYS A 1 90 ? 0.159 8.636 -6.361 1.00 68.44 90 CYS A CA 1
ATOM 744 C C . CYS A 1 90 ? 1.195 9.773 -6.275 1.00 68.44 90 CYS A C 1
ATOM 746 O O . CYS A 1 90 ? 1.365 10.389 -5.220 1.00 68.44 90 CYS A O 1
ATOM 748 N N . VAL A 1 91 ? 1.887 10.095 -7.375 1.00 67.38 91 VAL A N 1
ATOM 749 C CA . VAL A 1 91 ? 2.822 11.232 -7.421 1.00 67.38 91 VAL A CA 1
ATOM 750 C C . VAL A 1 91 ? 2.082 12.558 -7.295 1.00 67.38 91 VAL A C 1
ATOM 752 O O . VAL A 1 91 ? 1.095 12.811 -7.973 1.00 67.38 91 VAL A O 1
ATOM 755 N N . GLY A 1 92 ? 2.584 13.412 -6.402 1.00 72.12 92 GLY A N 1
ATOM 756 C CA . GLY A 1 92 ? 1.970 14.699 -6.058 1.00 72.12 92 GLY A CA 1
ATOM 757 C C . GLY A 1 92 ? 0.855 14.590 -5.015 1.00 72.12 92 GLY A C 1
ATOM 758 O O . GLY A 1 92 ? 0.577 15.567 -4.326 1.00 72.12 92 GLY A O 1
ATOM 759 N N . ASN A 1 93 ? 0.285 13.400 -4.803 1.00 85.06 93 ASN A N 1
ATOM 760 C CA . ASN A 1 93 ? -0.717 13.192 -3.768 1.00 85.06 93 ASN A CA 1
ATOM 761 C C . ASN A 1 93 ? -0.050 13.136 -2.385 1.00 85.06 93 ASN A C 1
ATOM 763 O O . ASN A 1 93 ? 0.555 12.134 -1.996 1.00 85.06 93 ASN A O 1
ATOM 767 N N . VAL A 1 94 ? -0.181 14.231 -1.630 1.00 89.62 94 VAL A N 1
ATOM 768 C CA . VAL A 1 94 ? 0.352 14.362 -0.264 1.00 89.62 94 VAL A CA 1
ATOM 769 C C . VAL A 1 94 ? -0.140 13.226 0.634 1.00 89.62 94 VAL A C 1
ATOM 771 O O . VAL A 1 94 ? 0.625 12.732 1.460 1.00 89.62 94 VAL A O 1
ATOM 774 N N . ARG A 1 95 ? -1.379 12.755 0.436 1.00 91.50 95 ARG A N 1
ATOM 775 C CA . ARG A 1 95 ? -1.948 11.673 1.241 1.00 91.50 95 ARG A CA 1
ATOM 776 C C . ARG A 1 95 ? -1.249 10.346 0.993 1.00 91.50 95 ARG A C 1
ATOM 778 O O . ARG A 1 95 ? -0.827 9.699 1.943 1.00 91.50 95 ARG A O 1
ATOM 785 N N . ALA A 1 96 ? -1.080 9.986 -0.278 1.00 90.69 96 ALA A N 1
ATOM 786 C CA . ALA A 1 96 ? -0.408 8.754 -0.676 1.00 90.69 96 ALA A CA 1
ATOM 787 C C . ALA A 1 96 ? 1.044 8.729 -0.184 1.00 90.69 96 ALA A C 1
ATOM 789 O O . ALA A 1 96 ? 1.461 7.759 0.440 1.00 90.69 96 ALA A O 1
ATOM 790 N N . LYS A 1 97 ? 1.794 9.821 -0.388 1.00 90.62 97 LYS A N 1
ATOM 791 C CA . LYS A 1 97 ? 3.183 9.931 0.089 1.00 90.62 97 LYS A CA 1
ATOM 792 C C . LYS A 1 97 ? 3.284 9.763 1.602 1.00 90.62 97 LYS A C 1
ATOM 794 O O . LYS A 1 97 ? 4.140 9.025 2.080 1.00 90.62 97 LYS A O 1
ATOM 799 N N . LYS A 1 98 ? 2.414 10.451 2.345 1.00 92.69 98 LYS A N 1
ATOM 800 C CA . LYS A 1 98 ? 2.401 10.407 3.808 1.00 92.69 98 LYS A CA 1
ATOM 801 C C . LYS A 1 98 ? 2.027 9.014 4.315 1.00 92.69 98 LYS A C 1
ATOM 803 O O . LYS A 1 98 ? 2.703 8.490 5.185 1.00 92.69 98 LYS A O 1
ATOM 808 N N . PHE A 1 99 ? 1.023 8.388 3.706 1.00 93.62 99 PHE A N 1
ATOM 809 C CA . PHE A 1 99 ? 0.606 7.033 4.047 1.00 93.62 99 PHE A CA 1
ATOM 810 C C . PHE A 1 99 ? 1.708 5.998 3.789 1.00 93.62 99 PHE A C 1
ATOM 812 O O . PHE A 1 99 ? 2.034 5.236 4.692 1.00 93.62 99 PHE A O 1
ATOM 819 N N . LEU A 1 100 ? 2.324 6.010 2.599 1.00 93.06 100 LEU A N 1
ATOM 820 C CA . LEU A 1 100 ? 3.430 5.106 2.255 1.00 93.06 100 LEU A CA 1
ATOM 821 C C . LEU A 1 100 ? 4.595 5.258 3.236 1.00 93.06 100 LEU A C 1
ATOM 823 O O . LEU A 1 100 ? 5.093 4.264 3.750 1.00 93.06 100 LEU A O 1
ATOM 827 N N . LYS A 1 101 ? 4.963 6.503 3.565 1.00 92.06 101 LYS A N 1
ATOM 828 C CA . LYS A 1 101 ? 6.010 6.791 4.551 1.00 92.06 101 LYS A CA 1
ATOM 829 C C . LYS A 1 101 ? 5.661 6.265 5.947 1.00 92.06 101 LYS A C 1
ATOM 831 O O . LYS A 1 101 ? 6.527 5.721 6.620 1.00 92.06 101 LYS A O 1
ATOM 836 N N . SER A 1 102 ? 4.413 6.418 6.387 1.00 91.88 102 SER A N 1
ATOM 837 C CA . SER A 1 102 ? 3.957 5.947 7.705 1.00 91.88 102 SER A CA 1
ATOM 838 C C . SER A 1 102 ? 3.771 4.425 7.772 1.00 91.88 102 SER A C 1
ATOM 840 O O . SER A 1 102 ? 3.745 3.851 8.860 1.00 91.88 102 SER A O 1
ATOM 842 N N . MET A 1 103 ? 3.659 3.765 6.618 1.00 91.88 103 MET A N 1
ATOM 843 C CA . MET A 1 103 ? 3.643 2.308 6.491 1.00 91.88 103 MET A CA 1
ATOM 844 C C . MET A 1 103 ? 5.056 1.701 6.522 1.00 91.88 103 MET A C 1
ATOM 846 O O . MET A 1 103 ? 5.200 0.521 6.850 1.00 91.88 103 MET A O 1
ATOM 850 N N . THR A 1 104 ? 6.103 2.481 6.230 1.00 89.00 104 THR A N 1
ATOM 851 C CA . THR A 1 104 ? 7.496 2.027 6.326 1.00 89.00 104 THR A CA 1
ATOM 852 C C . THR A 1 104 ? 7.784 1.498 7.735 1.00 89.00 104 THR A C 1
ATOM 854 O O . THR A 1 104 ? 7.570 2.187 8.728 1.00 89.00 104 THR A O 1
ATOM 857 N N . GLY A 1 105 ? 8.237 0.244 7.827 1.00 83.25 105 GLY A N 1
ATOM 858 C CA . GLY A 1 105 ? 8.463 -0.464 9.096 1.00 83.25 105 GLY A CA 1
ATOM 859 C C . GLY A 1 105 ? 7.262 -1.253 9.641 1.00 83.25 105 GLY A C 1
ATOM 860 O O . GLY A 1 105 ? 7.458 -2.109 10.493 1.00 83.25 105 GLY A O 1
ATOM 861 N N . ASN A 1 106 ? 6.051 -1.050 9.109 1.00 83.44 106 ASN A N 1
ATOM 862 C CA . ASN A 1 106 ? 4.815 -1.745 9.512 1.00 83.44 106 ASN A CA 1
ATOM 863 C C . ASN A 1 106 ? 4.203 -2.579 8.370 1.00 83.44 106 ASN A C 1
ATOM 865 O O . ASN A 1 106 ? 2.994 -2.787 8.316 1.00 83.44 106 ASN A O 1
ATOM 869 N N . CYS A 1 107 ? 5.029 -3.026 7.425 1.00 84.31 107 CYS A N 1
ATOM 870 C CA . CYS A 1 107 ? 4.605 -3.729 6.211 1.00 84.31 107 CYS A CA 1
ATOM 871 C C . CYS A 1 107 ? 4.993 -5.212 6.199 1.00 84.31 107 CYS A C 1
ATOM 873 O O . CYS A 1 107 ? 5.066 -5.828 5.141 1.00 84.31 107 CYS A O 1
ATOM 875 N N . GLU A 1 108 ? 5.221 -5.804 7.373 1.00 88.56 108 GLU A N 1
ATOM 876 C CA . GLU A 1 108 ? 5.542 -7.225 7.508 1.00 88.56 108 GLU A CA 1
ATOM 877 C C . GLU A 1 108 ? 4.547 -8.172 6.804 1.00 88.56 108 GLU A C 1
ATOM 879 O O . GLU A 1 108 ? 4.993 -9.114 6.146 1.00 88.56 108 GLU A O 1
ATOM 884 N N . PRO A 1 109 ? 3.217 -7.959 6.844 1.00 92.44 109 PRO A N 1
ATOM 885 C CA . PRO A 1 109 ? 2.285 -8.829 6.126 1.00 92.44 109 PRO A CA 1
ATOM 886 C C . PRO A 1 109 ? 2.227 -8.561 4.617 1.00 92.44 109 PRO A C 1
ATOM 888 O O . PRO A 1 109 ? 1.634 -9.363 3.899 1.00 92.44 109 PRO A O 1
ATOM 891 N N . LEU A 1 110 ? 2.857 -7.501 4.101 1.00 95.56 110 LEU A N 1
ATOM 892 C CA . LEU A 1 110 ? 2.770 -7.138 2.689 1.00 95.56 110 LEU A CA 1
ATOM 893 C C . LEU A 1 110 ? 3.415 -8.223 1.816 1.00 95.56 110 LEU A C 1
ATOM 895 O O . LEU A 1 110 ? 4.602 -8.523 1.937 1.00 95.56 110 LEU A O 1
ATOM 899 N N . ARG A 1 111 ? 2.614 -8.831 0.940 1.00 95.31 111 ARG A N 1
ATOM 900 C CA . ARG A 1 111 ? 3.028 -9.864 -0.023 1.00 95.31 111 ARG A CA 1
ATOM 901 C C . ARG A 1 111 ? 2.945 -9.375 -1.458 1.00 95.31 111 ARG A C 1
ATOM 903 O O . ARG A 1 111 ? 3.743 -9.813 -2.284 1.00 95.31 111 ARG A O 1
ATOM 910 N N . ARG A 1 112 ? 1.992 -8.485 -1.755 1.00 95.31 112 ARG A N 1
ATOM 911 C CA . ARG A 1 112 ? 1.668 -8.080 -3.125 1.00 95.31 112 ARG A CA 1
ATOM 912 C C . ARG A 1 112 ? 1.509 -6.575 -3.271 1.00 95.31 112 ARG A C 1
ATOM 914 O O . ARG A 1 112 ? 0.863 -5.928 -2.449 1.00 95.31 112 ARG A O 1
ATOM 921 N N . VAL A 1 113 ? 2.036 -6.019 -4.353 1.00 95.38 113 VAL A N 1
ATOM 922 C CA . VAL A 1 113 ? 1.847 -4.611 -4.722 1.00 95.38 113 VAL A CA 1
ATOM 923 C C . VAL A 1 113 ? 1.425 -4.536 -6.183 1.00 95.38 113 VAL A C 1
ATOM 925 O O . VAL A 1 113 ? 2.134 -5.025 -7.055 1.00 95.38 113 VAL A O 1
ATOM 928 N N . ILE A 1 114 ? 0.266 -3.931 -6.456 1.00 94.31 114 ILE A N 1
ATOM 929 C CA . ILE A 1 114 ? -0.319 -3.837 -7.801 1.00 94.31 114 ILE A CA 1
ATOM 930 C C . ILE A 1 114 ? -0.693 -2.392 -8.117 1.00 94.31 114 ILE A C 1
ATOM 932 O O . ILE A 1 114 ? -1.712 -1.870 -7.667 1.00 94.31 114 ILE A O 1
ATOM 936 N N . PHE A 1 115 ? 0.140 -1.736 -8.908 1.00 93.81 115 PHE A N 1
ATOM 937 C CA . PHE A 1 115 ? -0.003 -0.348 -9.319 1.00 93.81 115 PHE A CA 1
ATOM 938 C C . PHE A 1 115 ? -0.163 -0.329 -10.843 1.00 93.81 115 PHE A C 1
ATOM 940 O O . PHE A 1 115 ? 0.636 -0.929 -11.564 1.00 93.81 115 PHE A O 1
ATOM 947 N N . LYS A 1 116 ? -1.232 0.296 -11.349 1.00 89.81 116 LYS A N 1
ATOM 948 C CA . LYS A 1 116 ? -1.559 0.285 -12.784 1.00 89.81 116 LYS A CA 1
ATOM 949 C C . LYS A 1 116 ? -1.939 1.664 -13.293 1.00 89.81 116 LYS A C 1
ATOM 951 O O . LYS A 1 116 ? -2.921 2.232 -12.830 1.00 89.81 116 LYS A O 1
ATOM 956 N N . GLY A 1 117 ? -1.211 2.171 -14.287 1.00 85.06 117 GLY A N 1
ATOM 957 C CA . GLY A 1 117 ? -1.487 3.487 -14.876 1.00 85.06 117 GLY A CA 1
ATOM 958 C C . GLY A 1 117 ? -1.170 4.651 -13.935 1.00 85.06 117 GLY A C 1
ATOM 959 O O . GLY A 1 117 ? -1.692 5.751 -14.114 1.00 85.06 117 GLY A O 1
ATOM 960 N N . VAL A 1 118 ? -0.353 4.417 -12.906 1.00 85.69 118 VAL A N 1
ATOM 961 C CA . VAL A 1 118 ? -0.075 5.392 -11.849 1.00 85.69 118 VAL A CA 1
ATOM 962 C C . VAL A 1 118 ? 1.381 5.794 -11.877 1.00 8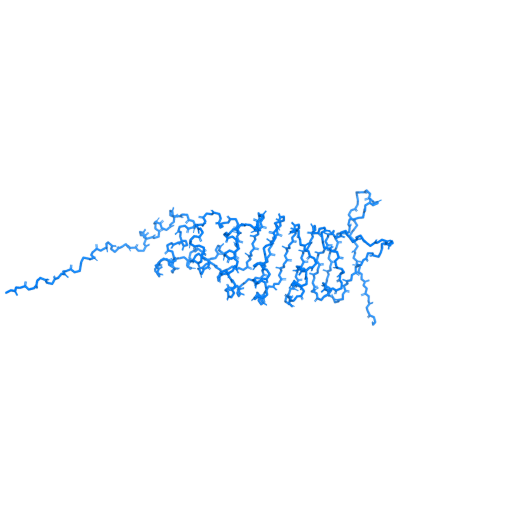5.69 118 VAL A C 1
ATOM 964 O O . VAL A 1 118 ? 2.266 4.950 -11.879 1.00 85.69 118 VAL A O 1
ATOM 967 N N . ARG A 1 119 ? 1.663 7.094 -11.811 1.00 84.06 119 ARG A N 1
ATOM 968 C CA . ARG A 1 119 ? 3.034 7.516 -11.533 1.00 84.06 119 ARG A CA 1
ATOM 969 C C . ARG A 1 119 ? 3.355 7.163 -10.078 1.00 84.06 119 ARG A C 1
ATOM 971 O O . ARG A 1 119 ? 2.619 7.574 -9.171 1.00 84.06 119 ARG A O 1
ATOM 978 N N . VAL A 1 120 ? 4.422 6.396 -9.878 1.00 81.81 120 VAL A N 1
ATOM 979 C CA . VAL A 1 120 ? 4.847 5.869 -8.574 1.00 81.81 120 VAL A CA 1
ATOM 980 C C . VAL A 1 120 ? 5.655 6.915 -7.804 1.00 81.81 120 VAL A C 1
ATOM 982 O O . VAL A 1 120 ? 6.478 7.630 -8.372 1.00 81.81 120 VAL A O 1
ATOM 985 N N . ALA A 1 121 ? 5.391 7.04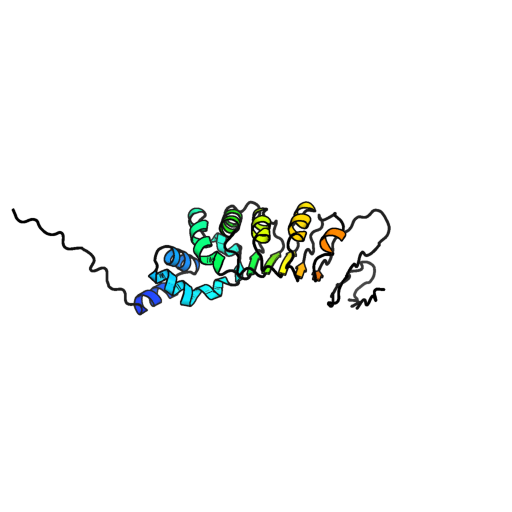7 -6.502 1.00 81.81 121 ALA A N 1
ATOM 986 C CA . ALA A 1 121 ? 6.148 7.933 -5.622 1.00 81.81 121 ALA A CA 1
ATOM 987 C C . ALA A 1 121 ? 7.396 7.222 -5.080 1.00 81.81 121 ALA A C 1
ATOM 989 O O . ALA A 1 121 ? 7.340 6.030 -4.799 1.00 81.81 121 ALA A O 1
ATOM 990 N N . PHE A 1 122 ? 8.482 7.965 -4.847 1.00 84.31 122 PHE A N 1
ATOM 991 C CA . PHE A 1 122 ? 9.724 7.420 -4.280 1.00 84.31 122 PHE A CA 1
ATOM 992 C C . PHE A 1 122 ? 9.508 6.667 -2.954 1.00 84.31 122 PHE A C 1
ATOM 994 O O . PHE A 1 122 ? 10.118 5.630 -2.725 1.00 84.31 122 PHE A O 1
ATOM 1001 N N . GLN A 1 123 ? 8.561 7.131 -2.128 1.00 89.19 123 GLN A N 1
ATOM 1002 C CA . GLN A 1 123 ? 8.172 6.479 -0.872 1.00 89.19 123 GLN A CA 1
ATOM 1003 C C . GLN A 1 123 ? 7.687 5.034 -1.060 1.00 89.19 123 GLN A C 1
ATOM 1005 O O . GLN A 1 123 ? 7.733 4.256 -0.112 1.00 89.19 123 GLN A O 1
ATOM 1010 N N . LEU A 1 124 ? 7.214 4.657 -2.257 1.00 89.88 124 LEU A N 1
ATOM 1011 C CA . LEU A 1 124 ? 6.904 3.259 -2.536 1.00 89.88 124 LEU A CA 1
ATOM 1012 C C . LEU A 1 124 ? 8.184 2.424 -2.488 1.00 89.88 124 LEU A C 1
ATOM 1014 O O . LEU A 1 124 ? 8.193 1.404 -1.823 1.00 89.88 124 LEU A O 1
ATOM 1018 N N . PHE A 1 125 ? 9.271 2.852 -3.125 1.00 88.56 125 PHE A N 1
ATOM 1019 C CA . PHE A 1 125 ? 10.521 2.088 -3.118 1.00 88.56 125 PHE A CA 1
ATOM 1020 C C . PHE A 1 125 ? 11.146 2.008 -1.719 1.00 88.56 125 PHE A C 1
ATOM 1022 O O . PHE A 1 125 ? 11.632 0.946 -1.340 1.00 88.56 125 PHE A O 1
ATOM 1029 N N . GLU A 1 126 ? 11.040 3.070 -0.909 1.00 88.50 126 GLU A N 1
ATOM 1030 C CA . GLU A 1 126 ? 11.416 3.025 0.517 1.00 88.50 126 GLU A CA 1
ATOM 1031 C C . GLU A 1 126 ? 10.607 1.972 1.293 1.00 88.50 126 GLU A C 1
ATOM 1033 O O . GLU A 1 126 ? 11.153 1.237 2.120 1.00 88.50 126 GLU A O 1
ATOM 1038 N N . LEU A 1 127 ? 9.302 1.877 1.018 1.00 90.69 127 LEU A N 1
ATOM 1039 C CA . LEU A 1 127 ? 8.434 0.855 1.593 1.00 90.69 127 LEU A CA 1
ATOM 1040 C C . LEU A 1 127 ? 8.848 -0.551 1.129 1.00 90.69 127 LEU A C 1
ATOM 1042 O O . LEU A 1 127 ? 9.015 -1.442 1.960 1.00 90.69 127 LEU A O 1
ATOM 1046 N N . LEU A 1 128 ? 9.035 -0.745 -0.181 1.00 89.56 128 LEU A N 1
ATOM 1047 C CA . LEU A 1 128 ? 9.385 -2.038 -0.777 1.00 89.56 128 LEU A CA 1
ATOM 1048 C C . LEU A 1 128 ? 10.722 -2.564 -0.242 1.00 89.56 128 LEU A C 1
ATOM 1050 O O . LEU A 1 128 ? 10.818 -3.748 0.063 1.00 89.56 128 LEU A O 1
ATOM 1054 N N . ALA A 1 129 ? 11.714 -1.692 -0.039 1.00 85.81 129 ALA A N 1
ATOM 1055 C CA . ALA A 1 129 ? 13.008 -2.063 0.538 1.00 85.81 129 ALA A CA 1
ATOM 1056 C C . ALA A 1 129 ? 12.893 -2.694 1.941 1.00 85.81 129 ALA A C 1
ATOM 1058 O O . ALA A 1 129 ? 13.759 -3.464 2.351 1.00 85.81 129 ALA A O 1
ATOM 1059 N N . ASN A 1 130 ? 11.815 -2.396 2.672 1.00 85.19 130 ASN A N 1
ATOM 1060 C CA . ASN A 1 130 ? 11.531 -2.955 3.994 1.00 85.19 130 ASN A CA 1
ATOM 1061 C C . ASN A 1 130 ? 10.515 -4.113 3.962 1.00 85.19 130 ASN A C 1
ATOM 1063 O O . ASN A 1 130 ? 10.303 -4.778 4.979 1.00 85.19 130 ASN A O 1
ATOM 1067 N N . ALA A 1 131 ? 9.900 -4.386 2.810 1.00 88.44 131 ALA A N 1
ATOM 1068 C CA . ALA A 1 131 ? 8.876 -5.410 2.640 1.00 88.44 131 ALA A CA 1
ATOM 1069 C C . ALA A 1 131 ? 9.515 -6.795 2.443 1.00 88.44 131 ALA A C 1
ATOM 1071 O O . ALA A 1 131 ? 9.519 -7.361 1.351 1.00 88.44 131 ALA A O 1
ATOM 1072 N N . LYS A 1 132 ? 10.051 -7.360 3.532 1.00 86.06 132 LYS A N 1
ATOM 1073 C CA . LYS A 1 132 ? 10.813 -8.624 3.531 1.00 86.06 132 LYS A CA 1
ATOM 1074 C C . LYS A 1 132 ? 10.080 -9.806 2.900 1.00 86.06 132 LYS A C 1
ATOM 1076 O O . LYS A 1 132 ? 10.728 -10.717 2.411 1.00 86.06 132 LYS A O 1
ATOM 1081 N N . TYR A 1 133 ? 8.756 -9.815 2.918 1.00 90.12 133 TYR A N 1
ATOM 1082 C CA . TYR A 1 133 ? 7.955 -10.933 2.423 1.00 90.12 133 TYR A CA 1
ATOM 1083 C C . TYR A 1 133 ? 7.231 -10.622 1.110 1.00 90.12 133 TYR A C 1
ATOM 1085 O O . TYR A 1 133 ? 6.337 -11.366 0.701 1.00 90.12 133 TYR A O 1
ATOM 1093 N N . LEU 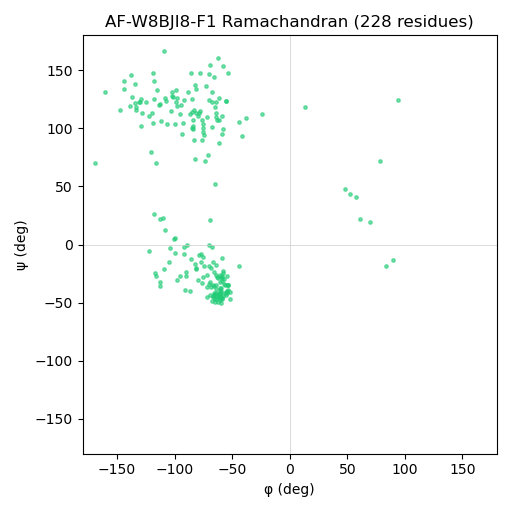A 1 134 ? 7.586 -9.520 0.452 1.00 91.25 134 LEU A N 1
ATOM 1094 C CA . LEU A 1 134 ? 7.018 -9.174 -0.837 1.00 91.25 134 LEU A CA 1
ATOM 1095 C C . LEU A 1 134 ? 7.407 -10.231 -1.879 1.00 91.25 134 LEU A C 1
ATOM 1097 O O . LEU A 1 134 ? 8.587 -10.464 -2.125 1.00 91.25 134 LEU A O 1
ATOM 1101 N N . THR A 1 135 ? 6.400 -10.839 -2.499 1.00 89.88 135 THR A N 1
ATOM 1102 C CA . THR A 1 135 ? 6.554 -11.905 -3.499 1.00 89.88 135 THR A CA 1
ATOM 1103 C C . THR A 1 135 ? 6.022 -11.495 -4.865 1.00 89.88 135 THR A C 1
ATOM 1105 O O . THR A 1 135 ? 6.504 -12.008 -5.871 1.00 89.88 135 THR A O 1
ATOM 1108 N N . GLU A 1 136 ? 5.084 -10.548 -4.935 1.00 89.75 136 GLU A N 1
ATOM 1109 C CA . GLU A 1 136 ? 4.522 -10.080 -6.202 1.00 89.75 136 GLU A CA 1
ATOM 1110 C C . GLU A 1 136 ? 4.569 -8.553 -6.303 1.00 89.75 136 GLU A C 1
ATOM 1112 O O . GLU A 1 136 ? 4.026 -7.836 -5.456 1.00 89.75 136 GLU A O 1
ATOM 1117 N N . LEU A 1 137 ? 5.183 -8.051 -7.371 1.00 90.44 137 LEU A N 1
ATOM 1118 C CA . LEU A 1 137 ? 5.247 -6.633 -7.693 1.00 90.44 137 LEU A CA 1
ATOM 1119 C C . LEU A 1 137 ? 4.795 -6.407 -9.135 1.00 90.44 137 LEU A C 1
ATOM 1121 O O . LEU A 1 137 ? 5.472 -6.788 -10.083 1.00 90.44 137 LEU A O 1
ATOM 1125 N N . CYS A 1 138 ? 3.662 -5.736 -9.297 1.00 90.31 138 CYS A N 1
ATOM 1126 C CA . CYS A 1 138 ? 3.088 -5.395 -10.590 1.00 90.31 138 CYS A CA 1
ATOM 1127 C C . CYS A 1 138 ? 2.996 -3.873 -10.709 1.00 90.31 138 CYS A C 1
ATOM 1129 O O . CYS A 1 138 ? 2.117 -3.264 -10.106 1.00 90.31 138 CYS A O 1
ATOM 1131 N N . LEU A 1 139 ? 3.879 -3.258 -11.489 1.00 89.00 139 LEU A N 1
ATOM 1132 C CA . LEU A 1 139 ? 3.942 -1.819 -11.748 1.00 89.00 139 LEU A CA 1
ATOM 1133 C C . LEU A 1 139 ? 3.680 -1.552 -13.237 1.00 89.00 139 LEU A C 1
ATOM 1135 O O . LEU A 1 139 ? 4.577 -1.179 -13.989 1.00 89.00 139 LEU A O 1
ATOM 1139 N N . GLN A 1 140 ? 2.440 -1.753 -13.680 1.00 86.25 140 GLN A N 1
ATOM 1140 C CA . GLN A 1 140 ? 2.073 -1.633 -15.094 1.00 86.25 140 GLN A CA 1
ATOM 1141 C C . GLN A 1 140 ? 1.840 -0.169 -15.480 1.00 86.25 140 GLN A C 1
ATOM 1143 O O . GLN A 1 140 ? 1.086 0.528 -14.797 1.00 86.25 140 GLN A O 1
ATOM 1148 N N . ASN A 1 141 ? 2.394 0.297 -16.603 1.00 85.56 141 ASN A N 1
ATOM 1149 C CA . ASN A 1 141 ? 2.204 1.669 -17.102 1.00 85.56 141 ASN A CA 1
ATOM 1150 C C . ASN A 1 141 ? 2.421 2.729 -16.003 1.00 85.56 141 ASN A C 1
ATOM 1152 O O . ASN A 1 141 ? 1.578 3.597 -15.766 1.00 85.56 141 ASN A O 1
ATOM 1156 N N . CYS A 1 142 ? 3.517 2.594 -15.260 1.00 86.56 142 CYS A N 1
ATOM 1157 C CA . CYS A 1 142 ? 3.806 3.396 -14.076 1.00 86.56 142 CYS A CA 1
ATOM 1158 C C . CYS A 1 142 ? 4.794 4.549 -14.328 1.00 86.56 142 CYS A C 1
ATOM 1160 O O . CYS A 1 142 ? 5.142 5.274 -13.390 1.00 86.56 142 CYS A O 1
ATOM 1162 N N . ARG A 1 143 ? 5.200 4.754 -15.593 1.00 84.75 143 ARG A N 1
ATOM 1163 C CA . ARG A 1 143 ? 6.219 5.732 -16.027 1.00 84.75 143 ARG A CA 1
ATOM 1164 C C . ARG A 1 143 ? 7.525 5.586 -15.241 1.00 84.75 143 ARG A C 1
ATOM 1166 O O . ARG A 1 143 ? 8.066 6.571 -14.736 1.00 84.75 143 ARG A O 1
ATOM 1173 N N . LEU A 1 144 ? 7.944 4.338 -15.059 1.00 82.62 144 LEU A N 1
ATOM 1174 C CA . LEU A 1 144 ? 9.193 3.996 -14.389 1.00 82.62 144 LEU A CA 1
ATOM 1175 C C . LEU A 1 144 ? 10.392 4.386 -15.252 1.00 82.62 144 LEU A C 1
ATOM 1177 O O . LEU A 1 144 ? 10.330 4.291 -16.476 1.00 82.62 144 LEU A O 1
ATOM 1181 N N . LEU A 1 145 ? 11.473 4.782 -14.591 1.00 82.69 145 LEU A N 1
ATOM 1182 C CA . LEU A 1 145 ? 12.777 5.057 -15.185 1.00 82.69 145 LEU A CA 1
ATOM 1183 C C . LEU A 1 145 ? 13.779 3.971 -14.773 1.00 82.69 145 LEU A C 1
ATOM 1185 O O . LEU A 1 145 ? 13.550 3.241 -13.811 1.00 82.69 145 LEU A O 1
ATOM 1189 N N . ASP A 1 146 ? 14.934 3.916 -15.433 1.00 75.62 146 ASP A N 1
ATOM 1190 C CA . ASP A 1 146 ? 15.967 2.900 -15.165 1.00 75.62 146 ASP A CA 1
ATOM 1191 C C . ASP A 1 146 ? 16.420 2.854 -13.699 1.00 75.62 146 ASP A C 1
ATOM 1193 O O . ASP A 1 146 ? 16.494 1.789 -13.093 1.00 75.62 146 ASP A O 1
ATOM 1197 N N . LYS A 1 147 ? 16.583 4.021 -13.071 1.00 80.69 147 LYS A N 1
ATOM 1198 C CA . LYS A 1 147 ? 16.908 4.121 -11.638 1.00 80.69 147 LYS A CA 1
ATOM 1199 C C . LYS A 1 147 ? 15.867 3.470 -10.717 1.00 80.69 147 LYS A C 1
ATOM 1201 O O . LYS A 1 147 ? 16.200 3.055 -9.612 1.00 80.69 147 LYS A O 1
ATOM 1206 N N . ASP A 1 148 ? 14.599 3.430 -11.134 1.00 82.06 148 ASP A N 1
ATOM 1207 C CA . ASP A 1 148 ? 13.519 2.828 -10.349 1.00 82.06 148 ASP A CA 1
ATOM 1208 C C . ASP A 1 148 ? 13.604 1.296 -10.444 1.00 82.06 148 ASP A C 1
ATOM 1210 O O . ASP A 1 148 ? 13.323 0.590 -9.476 1.00 82.06 148 ASP A O 1
ATOM 1214 N N . VAL A 1 149 ? 14.048 0.782 -11.597 1.00 77.94 149 VAL A N 1
ATOM 1215 C CA . VAL A 1 149 ? 14.316 -0.644 -11.818 1.00 77.94 149 VAL A CA 1
ATOM 1216 C C . VAL A 1 149 ? 15.466 -1.120 -10.940 1.00 77.94 149 VAL A C 1
ATOM 1218 O O . VAL A 1 149 ? 15.331 -2.166 -10.307 1.00 77.94 149 VAL A O 1
ATOM 1221 N N . ASP A 1 150 ? 16.545 -0.346 -10.814 1.00 76.62 150 ASP A N 1
ATOM 1222 C CA . ASP A 1 150 ? 17.668 -0.701 -9.936 1.00 76.62 150 ASP A CA 1
ATOM 1223 C C . ASP A 1 150 ? 17.197 -0.954 -8.495 1.00 76.62 150 ASP A C 1
ATOM 1225 O O . ASP A 1 150 ? 17.548 -1.969 -7.891 1.00 76.62 150 ASP A O 1
ATOM 1229 N N . MET A 1 151 ? 16.302 -0.108 -7.970 1.00 80.00 151 MET A N 1
ATOM 1230 C CA . MET A 1 151 ? 15.717 -0.295 -6.635 1.00 80.00 151 MET A CA 1
ATOM 1231 C C . MET A 1 151 ? 14.873 -1.575 -6.531 1.00 80.00 151 MET A C 1
ATOM 1233 O O . MET A 1 151 ? 14.866 -2.228 -5.489 1.00 80.00 151 MET A O 1
ATOM 1237 N N . ILE A 1 152 ? 14.177 -1.961 -7.605 1.00 80.31 152 ILE A N 1
ATOM 1238 C CA . ILE A 1 152 ? 13.380 -3.196 -7.657 1.00 80.31 152 ILE A CA 1
ATOM 1239 C C . ILE A 1 152 ? 14.281 -4.433 -7.637 1.00 80.31 152 ILE A C 1
ATOM 1241 O O . ILE A 1 152 ? 13.937 -5.427 -6.999 1.00 80.31 152 ILE A O 1
ATOM 1245 N N . THR A 1 153 ? 15.447 -4.386 -8.284 1.00 71.38 153 THR A N 1
ATOM 1246 C CA . THR A 1 153 ? 16.370 -5.537 -8.335 1.00 71.38 153 THR A CA 1
ATOM 1247 C C . THR A 1 153 ? 16.979 -5.895 -6.978 1.00 71.38 153 THR A C 1
ATOM 1249 O O . THR A 1 153 ? 17.474 -7.008 -6.798 1.00 71.38 153 THR A O 1
ATOM 1252 N N . MET A 1 154 ? 16.886 -4.998 -5.991 1.00 72.94 154 MET A N 1
ATOM 1253 C CA . MET A 1 154 ? 17.277 -5.268 -4.604 1.00 72.94 154 MET A CA 1
ATOM 1254 C C . MET A 1 154 ? 16.270 -6.149 -3.843 1.00 72.94 154 MET A C 1
ATOM 1256 O O . MET A 1 154 ? 16.571 -6.619 -2.745 1.00 72.94 154 MET A O 1
ATOM 1260 N N . LEU A 1 155 ? 15.078 -6.389 -4.398 1.00 76.88 155 LEU A N 1
ATOM 1261 C CA . LEU A 1 155 ? 14.021 -7.178 -3.766 1.00 76.88 155 LEU A CA 1
ATOM 1262 C C . LEU A 1 155 ? 14.255 -8.676 -4.015 1.00 76.88 155 LEU A C 1
ATOM 1264 O O . LEU A 1 155 ? 13.775 -9.251 -4.990 1.00 76.88 155 LEU A O 1
ATOM 1268 N N . SER A 1 156 ? 14.993 -9.323 -3.113 1.00 73.62 156 SER A N 1
ATOM 1269 C CA . SER A 1 156 ? 15.453 -10.710 -3.285 1.00 73.62 156 SER A CA 1
ATOM 1270 C C . SER A 1 156 ? 14.353 -11.777 -3.234 1.00 73.62 156 SER A C 1
ATOM 1272 O O . SER A 1 156 ? 14.573 -12.888 -3.703 1.00 73.62 156 SER A O 1
ATOM 1274 N N . ASN A 1 157 ? 13.189 -11.464 -2.659 1.00 80.31 157 ASN A N 1
ATOM 1275 C CA . ASN A 1 157 ? 12.108 -12.431 -2.427 1.00 80.31 157 ASN A CA 1
ATOM 1276 C C . ASN A 1 157 ? 10.986 -12.359 -3.475 1.00 80.31 157 ASN A C 1
ATOM 1278 O O . ASN A 1 157 ? 9.981 -13.064 -3.357 1.00 80.31 157 ASN A O 1
ATOM 1282 N N . LEU A 1 158 ? 11.154 -11.534 -4.517 1.00 80.56 158 LEU A N 1
ATOM 1283 C CA . LEU A 1 158 ? 10.175 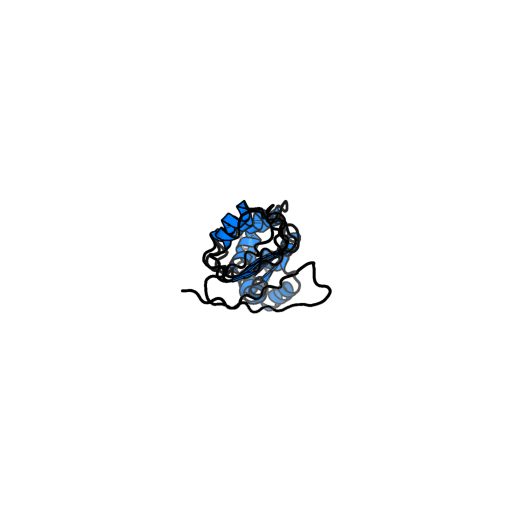-11.426 -5.591 1.00 80.56 158 LEU A CA 1
ATOM 1284 C C . LEU A 1 158 ? 10.103 -12.713 -6.415 1.00 80.56 158 LEU A C 1
ATOM 1286 O O . LEU A 1 158 ? 11.072 -13.159 -7.028 1.00 80.56 158 LEU A O 1
ATOM 1290 N N . MET A 1 159 ? 8.899 -13.271 -6.474 1.00 82.19 159 MET A N 1
ATOM 1291 C CA . MET A 1 159 ? 8.539 -14.399 -7.322 1.00 82.19 159 MET A CA 1
ATOM 1292 C C . MET A 1 159 ? 7.865 -13.949 -8.612 1.00 82.19 159 MET A C 1
ATOM 1294 O O . MET A 1 159 ? 7.981 -14.645 -9.611 1.00 82.19 159 MET A O 1
ATOM 1298 N N . VAL A 1 160 ? 7.147 -12.824 -8.586 1.00 80.50 160 VAL A N 1
ATOM 1299 C CA . VAL A 1 160 ? 6.436 -12.257 -9.734 1.00 80.50 160 VAL A CA 1
ATOM 1300 C C . VAL A 1 160 ? 6.807 -10.788 -9.861 1.00 80.50 160 VAL A C 1
ATOM 1302 O O . VAL A 1 160 ? 6.579 -10.004 -8.940 1.00 80.50 160 VAL A O 1
ATOM 1305 N N . LEU A 1 161 ? 7.339 -10.415 -11.020 1.00 83.56 161 LEU A N 1
ATOM 1306 C CA . LEU A 1 161 ? 7.579 -9.026 -11.390 1.00 83.56 161 LEU A CA 1
ATOM 1307 C C . LEU A 1 161 ? 6.888 -8.714 -12.717 1.00 83.56 161 LEU A C 1
ATOM 1309 O O . LEU A 1 161 ? 7.189 -9.344 -13.726 1.00 83.56 161 LEU A O 1
ATOM 1313 N N . ASP A 1 162 ? 6.005 -7.721 -12.724 1.00 82.12 162 ASP A N 1
ATOM 1314 C CA . ASP A 1 162 ? 5.352 -7.209 -13.926 1.00 82.12 162 ASP A CA 1
ATOM 1315 C C . ASP A 1 162 ? 5.619 -5.714 -14.089 1.00 82.12 162 ASP A C 1
ATOM 1317 O O . ASP A 1 162 ? 5.109 -4.894 -13.327 1.00 82.12 162 ASP A O 1
ATOM 1321 N N . LEU A 1 163 ? 6.411 -5.368 -15.103 1.00 82.81 163 LEU A N 1
ATOM 1322 C CA . LEU A 1 163 ? 6.762 -3.989 -15.462 1.00 82.81 163 LEU A CA 1
ATOM 1323 C C . LEU A 1 163 ? 6.169 -3.576 -16.815 1.00 82.81 163 LEU A C 1
ATOM 1325 O O . LEU A 1 163 ? 6.676 -2.664 -17.471 1.00 82.81 163 LEU A O 1
ATOM 1329 N N . SER A 1 164 ? 5.109 -4.250 -17.258 1.00 76.81 164 SER A N 1
ATOM 1330 C CA . SER A 1 164 ? 4.503 -4.025 -18.569 1.00 76.81 164 SER A CA 1
ATOM 1331 C C . SER A 1 164 ? 4.134 -2.567 -18.832 1.00 76.81 164 SER A C 1
ATOM 1333 O O . SER A 1 164 ? 3.722 -1.828 -17.935 1.00 76.81 164 SER A O 1
ATOM 1335 N N . LYS A 1 165 ? 4.222 -2.158 -20.104 1.00 75.69 165 LYS A N 1
ATOM 1336 C CA . LYS A 1 165 ? 3.802 -0.826 -20.579 1.00 75.69 165 LYS A CA 1
ATOM 1337 C C . LYS A 1 165 ? 4.562 0.350 -19.940 1.00 75.69 165 LYS A C 1
ATOM 1339 O O . LYS A 1 165 ? 4.046 1.464 -19.923 1.00 75.69 165 LYS A O 1
ATOM 1344 N N . ASN A 1 166 ? 5.762 0.126 -19.402 1.00 77.31 166 ASN A N 1
ATOM 1345 C CA . ASN A 1 166 ? 6.691 1.202 -19.055 1.00 77.31 166 ASN A CA 1
ATOM 1346 C C . ASN A 1 166 ? 7.641 1.424 -20.234 1.00 77.31 166 ASN A C 1
ATOM 1348 O O . ASN A 1 166 ? 8.630 0.715 -20.381 1.00 77.31 166 ASN A O 1
ATOM 1352 N N . ASN A 1 167 ? 7.308 2.391 -21.089 1.00 72.38 167 ASN A N 1
ATOM 1353 C CA . ASN A 1 167 ? 8.050 2.643 -22.328 1.00 72.38 167 ASN A CA 1
ATOM 1354 C C . ASN A 1 167 ? 9.377 3.390 -22.102 1.00 72.38 167 ASN A C 1
ATOM 1356 O O . ASN A 1 167 ? 10.204 3.421 -23.004 1.00 72.38 167 ASN A O 1
ATOM 1360 N N . ASP A 1 168 ? 9.560 3.982 -20.919 1.00 74.31 168 ASP A N 1
ATOM 1361 C CA . ASP A 1 168 ? 10.704 4.841 -20.586 1.00 74.31 168 ASP A CA 1
ATOM 1362 C C . ASP A 1 168 ? 11.879 4.071 -19.945 1.00 74.31 168 ASP A C 1
ATOM 1364 O O . ASP A 1 168 ? 12.910 4.666 -19.639 1.00 74.31 168 ASP A O 1
ATOM 1368 N N . ILE A 1 169 ? 11.732 2.757 -19.726 1.00 71.50 169 ILE A N 1
ATOM 1369 C CA . ILE A 1 169 ? 12.810 1.889 -19.232 1.00 71.50 169 ILE A CA 1
ATOM 1370 C C . ILE A 1 169 ? 13.697 1.516 -20.425 1.00 71.50 169 ILE A C 1
ATOM 1372 O O . ILE A 1 169 ? 13.252 0.808 -21.332 1.00 71.50 169 ILE A O 1
ATOM 1376 N N . THR A 1 170 ? 14.943 1.987 -20.421 1.00 63.66 170 THR A N 1
ATOM 1377 C CA . THR A 1 170 ? 15.933 1.767 -21.489 1.00 63.66 170 THR A CA 1
ATOM 1378 C C . THR A 1 170 ? 17.063 0.825 -21.074 1.00 63.66 170 THR A C 1
ATOM 1380 O O . THR A 1 170 ? 17.699 0.206 -21.930 1.00 63.66 170 THR A O 1
ATOM 1383 N N . ALA A 1 171 ? 17.299 0.663 -19.770 1.00 52.09 171 ALA A N 1
ATOM 1384 C CA . ALA A 1 171 ? 18.397 -0.117 -19.227 1.00 52.09 171 ALA A CA 1
ATOM 1385 C C . ALA A 1 171 ? 18.095 -1.624 -19.236 1.00 52.09 171 ALA A C 1
ATOM 1387 O O . ALA A 1 171 ? 17.256 -2.141 -18.501 1.00 52.09 171 ALA A O 1
ATOM 1388 N N . CYS A 1 172 ? 18.841 -2.300 -20.111 1.00 48.09 172 CYS A N 1
ATOM 1389 C CA . CYS A 1 172 ? 19.271 -3.695 -20.128 1.00 48.09 172 CYS A CA 1
ATOM 1390 C C . CYS A 1 172 ? 18.585 -4.679 -19.165 1.00 48.09 172 CYS A C 1
ATOM 1392 O O . CYS A 1 172 ? 18.807 -4.674 -17.955 1.00 48.09 172 CYS A O 1
ATOM 1394 N N . ALA A 1 173 ? 17.935 -5.676 -19.769 1.00 48.00 173 ALA A N 1
ATOM 1395 C CA . ALA A 1 173 ? 17.418 -6.900 -19.157 1.00 48.00 173 ALA A CA 1
ATOM 1396 C C . ALA A 1 173 ? 18.363 -7.609 -18.152 1.00 48.00 173 ALA A C 1
ATOM 1398 O O . ALA A 1 173 ? 17.885 -8.382 -17.329 1.00 48.00 173 ALA A O 1
ATOM 1399 N N . HIS A 1 174 ? 19.674 -7.329 -18.163 1.00 44.09 174 HIS A N 1
ATOM 1400 C CA . HIS A 1 174 ? 20.682 -7.956 -17.301 1.00 44.09 174 HIS A CA 1
ATOM 1401 C C . HIS A 1 174 ? 20.412 -7.838 -15.789 1.00 44.09 174 HIS A C 1
ATOM 1403 O O . HIS A 1 174 ? 20.596 -8.826 -15.080 1.00 44.09 174 HIS A O 1
ATOM 1409 N N . SER A 1 175 ? 19.957 -6.687 -15.278 1.00 45.44 175 SER A N 1
ATOM 1410 C CA . SER A 1 175 ? 19.738 -6.513 -13.827 1.00 45.44 175 SER A CA 1
ATOM 1411 C C . SER A 1 175 ? 18.476 -7.235 -13.331 1.00 45.44 175 SER A C 1
ATOM 1413 O O . SER A 1 175 ? 18.415 -7.684 -12.186 1.00 45.44 175 SER A O 1
ATOM 1415 N N . ILE A 1 176 ? 17.480 -7.402 -14.207 1.00 52.19 176 ILE A N 1
ATOM 1416 C CA . ILE A 1 176 ? 16.189 -8.035 -13.896 1.00 52.19 176 ILE A CA 1
ATOM 1417 C C . ILE A 1 176 ? 16.278 -9.577 -13.941 1.00 52.19 176 ILE A C 1
ATOM 1419 O O . ILE A 1 176 ? 15.483 -10.257 -13.291 1.00 52.19 176 ILE A O 1
ATOM 1423 N N . CYS A 1 177 ? 17.283 -10.147 -14.620 1.00 45.91 177 CYS A N 1
ATOM 1424 C CA . CYS A 1 177 ? 17.490 -11.598 -14.758 1.00 45.91 177 CYS A CA 1
ATOM 1425 C C . CYS A 1 177 ? 17.657 -12.371 -13.433 1.00 45.91 177 CYS A C 1
ATOM 1427 O O . CYS A 1 177 ? 17.627 -13.598 -13.444 1.00 45.91 177 CYS A O 1
ATOM 1429 N N . ARG A 1 178 ? 17.836 -11.697 -12.288 1.00 48.25 178 ARG A N 1
ATOM 1430 C CA . ARG A 1 178 ? 17.942 -12.350 -10.968 1.00 48.25 178 ARG A CA 1
ATOM 1431 C C . ARG A 1 178 ? 16.593 -12.771 -10.367 1.00 48.25 178 ARG A C 1
ATOM 1433 O O . ARG A 1 178 ? 16.592 -13.436 -9.335 1.00 48.25 178 ARG A O 1
ATOM 1440 N N . ILE A 1 179 ? 15.466 -12.376 -10.961 1.00 55.16 179 ILE A N 1
ATOM 1441 C CA . ILE A 1 179 ? 14.128 -12.536 -10.369 1.00 55.16 179 ILE A CA 1
ATOM 1442 C C . ILE A 1 179 ? 13.423 -13.774 -10.947 1.00 55.16 179 ILE A C 1
ATOM 1444 O O . ILE A 1 179 ? 13.388 -13.974 -12.158 1.00 55.16 179 ILE A O 1
ATOM 1448 N N . ALA A 1 180 ? 12.838 -14.598 -10.069 1.00 44.09 180 ALA A N 1
ATOM 1449 C CA . ALA A 1 180 ? 12.413 -15.969 -10.371 1.00 44.09 180 ALA A CA 1
ATOM 1450 C C . ALA A 1 180 ? 11.326 -16.097 -11.457 1.00 44.09 180 ALA A C 1
ATOM 1452 O O . ALA A 1 180 ? 11.283 -17.115 -12.149 1.00 44.09 180 ALA A O 1
ATOM 1453 N N . ARG A 1 181 ? 10.447 -15.095 -11.626 1.00 53.47 181 ARG A N 1
ATOM 1454 C CA . ARG A 1 181 ? 9.518 -14.997 -12.768 1.00 53.47 181 ARG A CA 1
ATOM 1455 C C . ARG A 1 181 ? 9.268 -13.539 -13.120 1.00 53.47 181 ARG A C 1
ATOM 1457 O O . ARG A 1 181 ? 8.672 -12.778 -12.358 1.00 53.47 181 ARG A O 1
ATOM 1464 N N . VAL A 1 182 ? 9.700 -13.168 -14.313 1.00 52.62 182 VAL A N 1
ATOM 1465 C CA . VAL A 1 182 ? 9.592 -11.811 -14.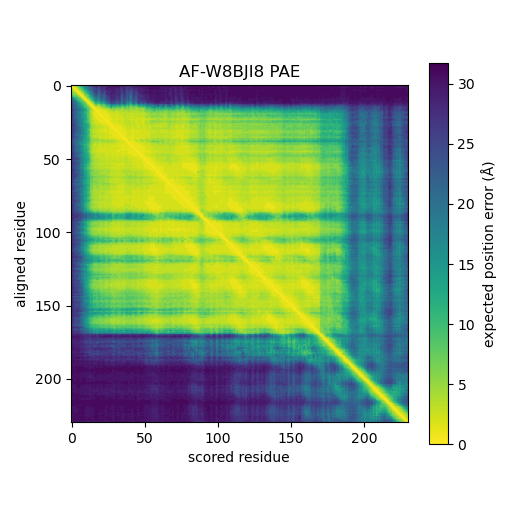837 1.00 52.62 182 VAL A CA 1
ATOM 1466 C C . VAL A 1 182 ? 8.605 -11.829 -16.000 1.00 52.62 182 VAL A C 1
ATOM 1468 O O . VAL A 1 182 ? 8.796 -12.548 -16.979 1.00 52.62 182 VAL A O 1
ATOM 1471 N N . TRP A 1 183 ? 7.531 -11.051 -15.892 1.00 47.94 183 TRP A N 1
ATOM 1472 C CA . TRP A 1 183 ? 6.578 -10.812 -16.968 1.00 47.94 183 TRP A CA 1
ATOM 1473 C C . TRP A 1 183 ? 6.787 -9.398 -17.509 1.00 47.94 183 TRP A C 1
ATOM 1475 O O . TRP A 1 183 ? 6.403 -8.407 -16.895 1.00 47.94 183 TRP A O 1
ATOM 1485 N N . ILE A 1 184 ? 7.420 -9.296 -18.677 1.00 50.91 184 ILE A N 1
ATOM 1486 C CA . ILE A 1 184 ? 7.617 -8.021 -19.376 1.00 50.91 184 ILE A CA 1
ATOM 1487 C C . ILE A 1 184 ? 6.957 -8.113 -20.756 1.00 50.91 184 ILE A C 1
ATOM 1489 O O . ILE A 1 184 ? 7.625 -8.361 -21.760 1.00 50.91 184 ILE A O 1
ATOM 1493 N N . PRO A 1 185 ? 5.629 -7.949 -20.857 1.00 41.00 185 PRO A N 1
ATOM 1494 C CA . PRO A 1 185 ? 5.005 -7.691 -22.138 1.00 41.00 185 PRO A CA 1
ATOM 1495 C C . PRO A 1 185 ? 5.218 -6.209 -22.486 1.00 41.00 185 PRO A C 1
ATOM 1497 O O . PRO A 1 185 ? 4.687 -5.312 -21.825 1.00 41.00 185 PRO A O 1
ATOM 1500 N N . SER A 1 186 ? 6.009 -5.981 -23.538 1.00 41.75 186 SER A N 1
ATOM 1501 C CA . SER A 1 186 ? 6.196 -4.688 -24.218 1.00 41.75 186 SER A CA 1
ATOM 1502 C C . SER A 1 186 ? 7.128 -3.678 -23.527 1.00 41.75 186 SER A C 1
ATOM 1504 O O . SER A 1 186 ? 6.671 -2.637 -23.062 1.00 41.75 186 SER A O 1
ATOM 1506 N N . ILE A 1 187 ? 8.443 -3.932 -23.542 1.00 39.91 187 ILE A N 1
ATOM 1507 C CA . ILE A 1 187 ? 9.447 -2.851 -23.515 1.00 39.91 187 ILE A CA 1
ATOM 1508 C C . ILE A 1 187 ? 9.910 -2.634 -24.957 1.00 39.91 187 ILE A C 1
ATOM 1510 O O . ILE A 1 187 ? 10.365 -3.570 -25.616 1.00 39.91 187 ILE A O 1
ATOM 1514 N N . TRP A 1 188 ? 9.759 -1.412 -25.465 1.00 34.91 188 TRP A N 1
ATOM 1515 C CA . TRP A 1 188 ? 10.351 -1.009 -26.738 1.00 34.91 188 TRP A CA 1
ATOM 1516 C C . TRP A 1 188 ? 11.842 -0.772 -26.509 1.00 34.91 188 TRP A C 1
ATOM 1518 O O . TRP A 1 188 ? 12.263 0.325 -26.162 1.00 34.91 188 TRP A O 1
ATOM 1528 N N . CYS A 1 189 ? 12.651 -1.816 -26.674 1.00 35.56 189 CYS A N 1
ATOM 1529 C CA . CYS A 1 189 ? 14.098 -1.658 -26.669 1.00 35.56 189 CYS A CA 1
ATOM 1530 C C . CYS A 1 189 ? 14.500 -1.011 -28.003 1.00 35.56 189 CYS A C 1
ATOM 1532 O O . CYS A 1 189 ? 14.659 -1.708 -29.004 1.00 35.56 189 CYS A O 1
ATOM 1534 N N . MET A 1 190 ? 14.632 0.318 -28.049 1.00 28.08 190 MET A N 1
ATOM 1535 C CA . MET A 1 190 ? 15.254 0.997 -29.192 1.00 28.08 190 MET A CA 1
ATOM 1536 C C . MET A 1 190 ? 16.770 0.771 -29.144 1.00 28.08 190 MET A C 1
ATOM 1538 O O . MET A 1 190 ? 17.543 1.662 -28.813 1.00 28.08 190 MET A O 1
ATOM 1542 N N . SER A 1 191 ? 17.194 -0.455 -29.440 1.00 34.72 191 SER A N 1
ATOM 1543 C CA . SER A 1 191 ? 18.562 -0.726 -29.869 1.00 34.72 191 SER A CA 1
ATOM 1544 C C . SER A 1 191 ? 18.618 -0.497 -31.375 1.00 34.72 191 SER A C 1
ATOM 1546 O O . SER A 1 191 ? 17.839 -1.084 -32.123 1.00 34.72 191 SER A O 1
ATOM 1548 N N . SER A 1 192 ? 19.529 0.357 -31.830 1.00 27.69 192 SER A N 1
ATOM 1549 C CA . SER A 1 192 ? 19.739 0.734 -33.235 1.00 27.69 192 SER A CA 1
ATOM 1550 C C . SER A 1 192 ? 20.308 -0.394 -34.116 1.00 27.69 192 SER A C 1
ATOM 1552 O O . SER A 1 192 ? 20.904 -0.113 -35.149 1.00 27.69 192 SER A O 1
ATOM 1554 N N . ASN A 1 193 ? 20.162 -1.660 -33.718 1.00 26.78 193 ASN A N 1
ATOM 1555 C CA . ASN A 1 193 ? 20.623 -2.841 -34.449 1.00 26.78 193 ASN A CA 1
ATOM 1556 C C . ASN A 1 193 ? 19.553 -3.955 -34.395 1.00 26.78 193 ASN A C 1
ATOM 1558 O O . ASN A 1 193 ? 18.844 -4.058 -33.392 1.00 26.78 193 ASN A O 1
ATOM 1562 N N . PRO A 1 194 ? 19.402 -4.770 -35.460 1.00 28.30 194 PRO A N 1
ATOM 1563 C CA . PRO A 1 194 ? 18.251 -5.656 -35.679 1.00 28.30 194 PRO A CA 1
ATOM 1564 C C . PRO A 1 194 ? 18.086 -6.738 -34.586 1.00 28.30 194 PRO A C 1
ATOM 1566 O O . PRO A 1 194 ? 19.012 -7.002 -33.818 1.00 28.30 194 PRO A O 1
ATOM 1569 N N . PRO A 1 195 ? 16.881 -7.331 -34.455 1.00 33.06 195 PRO A N 1
ATOM 1570 C CA . PRO A 1 195 ? 16.252 -7.594 -33.169 1.00 33.06 195 PRO A CA 1
ATOM 1571 C C . PRO A 1 195 ? 16.743 -8.899 -32.544 1.00 33.06 195 PRO A C 1
ATOM 1573 O O . PRO A 1 195 ? 16.223 -9.976 -32.826 1.00 33.06 195 PRO A O 1
ATOM 1576 N N . ASN A 1 196 ? 17.674 -8.795 -31.602 1.00 27.25 196 ASN A N 1
ATOM 1577 C CA . ASN A 1 196 ? 17.808 -9.827 -30.584 1.00 27.25 196 ASN A CA 1
ATOM 1578 C C . ASN A 1 196 ? 16.662 -9.646 -29.590 1.00 27.25 196 ASN A C 1
ATOM 1580 O O . ASN A 1 196 ? 16.700 -8.803 -28.695 1.00 27.25 196 ASN A O 1
ATOM 1584 N N . ILE A 1 197 ? 15.605 -10.430 -29.795 1.00 30.50 197 ILE A N 1
ATOM 1585 C CA . ILE A 1 197 ? 14.588 -10.704 -28.785 1.00 30.50 197 ILE A CA 1
ATOM 1586 C C . ILE A 1 197 ? 15.333 -11.328 -27.601 1.00 30.50 197 ILE A C 1
ATOM 1588 O O . ILE A 1 197 ? 15.620 -12.522 -27.591 1.00 30.50 197 ILE A O 1
ATOM 1592 N N . CYS A 1 198 ? 15.707 -10.503 -26.626 1.00 31.16 198 CYS A N 1
ATOM 1593 C CA . CYS A 1 198 ? 16.354 -10.935 -25.395 1.00 31.16 198 CYS A CA 1
ATOM 1594 C C . CYS A 1 198 ? 15.333 -11.672 -24.515 1.00 31.16 198 CYS A C 1
ATOM 1596 O O . CYS A 1 198 ? 14.801 -11.117 -23.556 1.00 31.16 198 CYS A O 1
ATOM 1598 N N . ALA A 1 199 ? 15.030 -12.921 -24.862 1.00 30.77 199 ALA A N 1
ATOM 1599 C CA . ALA A 1 199 ? 14.409 -13.876 -23.960 1.00 30.77 199 ALA A CA 1
ATOM 1600 C C . ALA A 1 199 ? 15.527 -14.531 -23.139 1.00 30.77 199 ALA A C 1
ATOM 1602 O O . ALA A 1 199 ? 16.215 -15.425 -23.624 1.00 30.77 199 ALA A O 1
ATOM 1603 N N . TYR A 1 200 ? 15.720 -14.074 -21.903 1.00 34.81 200 TYR A N 1
ATOM 1604 C CA . TYR A 1 200 ? 16.611 -14.726 -20.947 1.00 34.81 200 TYR A CA 1
ATOM 1605 C C . TYR A 1 200 ? 15.785 -15.293 -19.796 1.00 34.81 200 TYR A C 1
ATOM 1607 O O . TYR A 1 200 ? 15.080 -14.571 -19.095 1.00 34.81 200 TYR A O 1
ATOM 1615 N N . SER A 1 201 ? 15.875 -16.608 -19.623 1.00 31.28 201 SER A N 1
ATOM 1616 C CA . SER A 1 201 ? 15.428 -17.332 -18.440 1.00 31.28 201 SER A CA 1
ATOM 1617 C C . SER A 1 201 ? 16.538 -18.288 -18.059 1.00 31.28 201 SER A C 1
ATOM 1619 O O . SER A 1 201 ? 16.866 -19.197 -18.816 1.00 31.28 201 SER A O 1
ATOM 1621 N N . THR A 1 202 ? 17.123 -18.073 -16.890 1.00 31.12 202 THR A N 1
ATOM 1622 C CA . THR A 1 202 ? 17.865 -19.108 -16.186 1.00 31.12 202 THR A CA 1
ATOM 1623 C C . THR A 1 202 ? 17.027 -19.518 -14.981 1.00 31.12 202 THR A C 1
ATOM 1625 O O . THR A 1 202 ? 16.617 -18.683 -14.183 1.00 31.12 202 THR A O 1
ATOM 1628 N N . TYR A 1 203 ? 16.788 -20.826 -14.893 1.00 29.02 203 TYR A N 1
ATOM 1629 C CA . TYR A 1 203 ? 16.023 -21.585 -13.899 1.00 29.02 203 TYR A CA 1
ATOM 1630 C C . TYR A 1 203 ? 14.547 -21.901 -14.190 1.00 29.02 203 TYR A C 1
ATOM 1632 O O . TYR A 1 203 ? 13.689 -21.049 -14.405 1.00 29.02 203 TYR A O 1
ATOM 1640 N N . ASN A 1 204 ? 14.298 -23.215 -14.129 1.00 29.47 204 ASN A N 1
ATOM 1641 C CA . ASN A 1 204 ? 13.035 -23.935 -14.229 1.00 29.47 204 ASN A CA 1
ATOM 1642 C C . ASN A 1 204 ? 11.885 -23.260 -13.472 1.00 29.47 204 ASN A C 1
ATOM 1644 O O . ASN A 1 204 ? 11.626 -23.569 -12.313 1.00 29.47 204 ASN A O 1
ATOM 1648 N N . SER A 1 205 ? 11.107 -22.424 -14.149 1.00 30.12 205 SER A N 1
ATOM 1649 C CA . SER A 1 205 ? 9.661 -22.406 -13.946 1.00 30.12 205 SER A CA 1
ATOM 1650 C C . SER A 1 205 ? 8.978 -21.742 -15.137 1.00 30.12 205 SER A C 1
ATOM 1652 O O . SER A 1 205 ? 9.377 -20.675 -15.582 1.00 30.12 205 SER A O 1
ATOM 1654 N N . HIS A 1 206 ? 7.941 -22.401 -15.662 1.00 31.47 206 HIS A N 1
ATOM 1655 C CA . HIS A 1 206 ? 7.170 -22.001 -16.842 1.00 31.47 206 HIS A CA 1
ATOM 1656 C C . HIS A 1 206 ? 6.945 -20.484 -16.940 1.00 31.47 206 HIS A C 1
ATOM 1658 O O . HIS A 1 206 ? 6.151 -19.925 -16.179 1.00 31.47 206 HIS A O 1
ATOM 1664 N N . ILE A 1 207 ? 7.611 -19.841 -17.899 1.00 34.84 207 ILE A N 1
ATOM 1665 C CA . ILE A 1 207 ? 7.365 -18.451 -18.275 1.00 34.84 207 ILE A CA 1
ATOM 1666 C C . ILE A 1 207 ? 6.331 -18.459 -19.399 1.00 34.84 207 ILE A C 1
ATOM 1668 O O . ILE A 1 207 ? 6.516 -19.106 -20.427 1.00 34.84 207 ILE A O 1
ATOM 1672 N N . ARG A 1 208 ? 5.222 -17.741 -19.205 1.00 31.59 208 ARG A N 1
ATOM 1673 C CA . ARG A 1 208 ? 4.252 -17.458 -20.269 1.00 31.59 208 ARG A CA 1
ATOM 1674 C C . ARG A 1 208 ? 4.514 -16.051 -20.798 1.00 31.59 208 ARG A C 1
ATOM 1676 O O . ARG A 1 208 ? 4.156 -15.074 -20.144 1.00 31.59 208 ARG A O 1
ATOM 1683 N N . ILE A 1 209 ? 5.132 -15.949 -21.971 1.00 34.59 209 ILE A N 1
ATOM 1684 C CA . ILE A 1 209 ? 5.341 -14.678 -22.678 1.00 34.59 209 ILE A CA 1
ATOM 1685 C C . ILE A 1 209 ? 4.314 -14.592 -23.815 1.00 34.59 209 ILE A C 1
ATOM 1687 O O . ILE A 1 209 ? 4.385 -15.398 -24.741 1.00 34.59 209 ILE A O 1
ATOM 1691 N N . PRO A 1 210 ? 3.360 -13.646 -23.803 1.00 30.62 210 PRO A N 1
ATOM 1692 C CA . PRO A 1 210 ? 2.655 -13.274 -25.020 1.00 30.62 210 PRO A CA 1
ATOM 1693 C C . PRO A 1 210 ? 3.587 -12.392 -25.861 1.00 30.62 210 PRO A C 1
ATOM 1695 O O . PRO A 1 210 ? 3.848 -11.241 -25.514 1.00 30.62 210 PRO A O 1
ATOM 1698 N N . ILE A 1 211 ? 4.119 -12.940 -26.953 1.00 33.03 211 ILE A N 1
ATOM 1699 C CA . ILE A 1 211 ? 4.889 -12.175 -27.938 1.00 33.03 211 ILE A CA 1
ATOM 1700 C C . ILE A 1 211 ? 3.883 -11.514 -28.882 1.00 33.03 211 ILE A C 1
ATOM 1702 O O . ILE A 1 211 ? 3.156 -12.199 -29.598 1.00 33.03 211 ILE A O 1
ATOM 1706 N N . TRP A 1 212 ? 3.825 -10.183 -28.883 1.00 30.48 212 TRP A N 1
ATOM 1707 C CA . TRP A 1 212 ? 3.111 -9.432 -29.916 1.00 30.48 212 TRP A CA 1
ATOM 1708 C C . TRP A 1 212 ? 4.109 -9.084 -31.019 1.00 30.48 212 TRP A C 1
ATOM 1710 O O . TRP A 1 212 ? 4.978 -8.234 -30.834 1.00 30.48 212 TRP A O 1
ATOM 1720 N N . CYS A 1 213 ? 4.028 -9.800 -32.139 1.00 29.91 213 CYS A N 1
ATOM 1721 C CA . CYS A 1 213 ? 4.873 -9.579 -33.306 1.00 29.91 213 CYS A CA 1
ATOM 1722 C C . CYS A 1 213 ? 4.084 -8.729 -34.321 1.00 29.91 213 CYS A C 1
ATOM 1724 O O . CYS A 1 213 ? 3.034 -9.184 -34.775 1.00 29.91 213 CYS A O 1
ATOM 1726 N N . PRO A 1 214 ? 4.535 -7.517 -34.696 1.00 30.97 214 PRO A N 1
ATOM 1727 C CA . PRO A 1 214 ? 3.748 -6.598 -35.528 1.00 30.97 214 PRO A CA 1
ATOM 1728 C C . PRO A 1 214 ? 3.580 -7.040 -36.996 1.00 30.97 214 PRO A C 1
ATOM 1730 O O . PRO A 1 214 ? 2.916 -6.345 -37.756 1.00 30.97 214 PRO A O 1
ATOM 1733 N N . TYR A 1 215 ? 4.141 -8.186 -37.399 1.00 31.03 215 TYR A N 1
ATOM 1734 C CA . TYR A 1 215 ? 4.123 -8.667 -38.787 1.00 31.03 215 TYR A CA 1
ATOM 1735 C C . TYR A 1 215 ? 3.134 -9.807 -39.076 1.00 31.03 215 TYR A C 1
ATOM 1737 O O . TYR A 1 215 ? 2.996 -10.194 -40.232 1.00 31.03 215 TYR A O 1
ATOM 1745 N N . PHE A 1 216 ? 2.409 -10.324 -38.078 1.00 29.81 216 PHE A N 1
ATOM 1746 C CA . PHE A 1 216 ? 1.375 -11.341 -38.302 1.00 29.81 216 PHE A CA 1
ATOM 1747 C C . PHE A 1 216 ? 0.006 -10.843 -37.843 1.00 29.81 216 PHE A C 1
ATOM 1749 O O . PHE A 1 216 ? -0.252 -10.654 -36.656 1.00 29.81 216 PHE A O 1
ATOM 1756 N N . SER A 1 217 ? -0.894 -10.651 -38.805 1.00 30.88 217 SER A N 1
ATOM 1757 C CA . SER A 1 217 ? -2.305 -10.397 -38.543 1.00 30.88 217 SER A CA 1
ATOM 1758 C C . SER A 1 217 ? -2.938 -11.583 -37.805 1.00 30.88 217 SER A C 1
ATOM 1760 O O . SER A 1 217 ? -2.908 -12.710 -38.293 1.00 30.88 217 SER A O 1
ATOM 1762 N N . ASN A 1 218 ? -3.569 -11.303 -36.664 1.00 29.86 218 ASN A N 1
ATOM 1763 C CA . ASN A 1 218 ? -4.604 -12.123 -36.021 1.00 29.86 218 ASN A CA 1
ATOM 1764 C C . ASN A 1 218 ? -4.269 -13.580 -35.654 1.00 29.86 218 ASN A C 1
ATOM 1766 O O . ASN A 1 218 ? -5.129 -14.451 -35.755 1.00 29.86 218 ASN A O 1
ATOM 1770 N N . SER A 1 219 ? -3.078 -13.878 -35.137 1.00 24.81 219 SER A N 1
ATOM 1771 C CA . SER A 1 219 ? -2.837 -15.181 -34.495 1.00 24.81 219 SER A CA 1
ATOM 1772 C C . SER A 1 219 ? -2.011 -15.046 -33.221 1.00 24.81 219 SER A C 1
ATOM 1774 O O . SER A 1 219 ? -0.873 -14.588 -33.242 1.00 24.81 219 SER A O 1
ATOM 1776 N N . VAL A 1 220 ? -2.599 -15.454 -32.092 1.00 29.70 220 VAL A N 1
ATOM 1777 C CA . VAL A 1 220 ? -1.887 -15.622 -30.819 1.00 29.70 220 VAL A CA 1
ATOM 1778 C C . VAL A 1 220 ? -1.066 -16.903 -30.927 1.00 29.70 220 VAL A C 1
ATOM 1780 O O . VAL A 1 220 ? -1.600 -18.000 -30.788 1.00 29.70 220 VAL A O 1
ATOM 1783 N N . VAL A 1 221 ? 0.230 -16.775 -31.201 1.00 24.73 221 VAL A N 1
ATOM 1784 C CA . VAL A 1 221 ? 1.146 -17.919 -31.195 1.00 24.73 221 VAL A CA 1
ATOM 1785 C C . VAL A 1 221 ? 1.655 -18.117 -29.768 1.00 24.73 221 VAL A C 1
ATOM 1787 O O . VAL A 1 221 ? 2.377 -17.281 -29.227 1.00 24.73 221 VAL A O 1
ATOM 1790 N N . ILE A 1 222 ? 1.255 -19.222 -29.138 1.00 26.44 222 ILE A N 1
ATOM 1791 C CA . ILE A 1 222 ? 1.790 -19.656 -27.843 1.00 26.44 222 ILE A CA 1
ATOM 1792 C C . ILE A 1 222 ? 3.073 -20.436 -28.129 1.00 26.44 222 ILE A C 1
ATOM 1794 O O . ILE A 1 222 ? 3.016 -21.593 -28.534 1.00 26.44 222 ILE A O 1
ATOM 1798 N N . VAL A 1 223 ? 4.232 -19.809 -27.931 1.00 25.05 223 VAL A N 1
ATOM 1799 C CA . VAL A 1 223 ? 5.523 -20.499 -28.049 1.00 25.05 223 VAL A CA 1
ATOM 1800 C C . VAL A 1 223 ? 5.961 -20.955 -26.659 1.00 25.05 223 VAL A C 1
ATOM 1802 O O . VAL A 1 223 ? 6.267 -20.136 -25.793 1.00 25.05 223 VAL A O 1
ATOM 1805 N N . ALA A 1 224 ? 5.983 -22.269 -26.435 1.00 23.61 224 ALA A N 1
ATOM 1806 C CA . ALA A 1 224 ? 6.671 -22.866 -25.296 1.00 23.61 224 ALA A CA 1
ATOM 1807 C C . ALA A 1 224 ? 8.145 -23.044 -25.680 1.00 23.61 224 ALA A C 1
ATOM 1809 O O . ALA A 1 224 ? 8.466 -23.892 -26.508 1.00 23.61 224 ALA A O 1
ATOM 1810 N N . ILE A 1 225 ? 9.034 -22.220 -25.124 1.00 26.47 225 ILE A N 1
ATOM 1811 C CA . ILE A 1 225 ? 10.473 -22.322 -25.388 1.00 26.47 225 ILE A CA 1
ATOM 1812 C C . ILE A 1 225 ? 11.111 -23.174 -24.284 1.00 26.47 225 ILE A C 1
ATOM 1814 O O . ILE A 1 225 ? 11.035 -22.833 -23.104 1.00 26.47 225 ILE A O 1
ATOM 1818 N N . TRP A 1 226 ? 11.719 -24.289 -24.686 1.00 22.22 226 TRP A N 1
ATOM 1819 C CA . TRP A 1 226 ? 12.589 -25.140 -23.873 1.00 22.22 226 TRP A CA 1
ATOM 1820 C C . TRP A 1 226 ? 14.035 -24.846 -24.270 1.00 22.22 226 TRP A C 1
ATOM 1822 O O . TRP A 1 226 ? 14.351 -24.908 -25.456 1.00 22.22 226 TRP A O 1
ATOM 1832 N N . ILE A 1 227 ? 14.915 -24.548 -23.313 1.00 24.52 227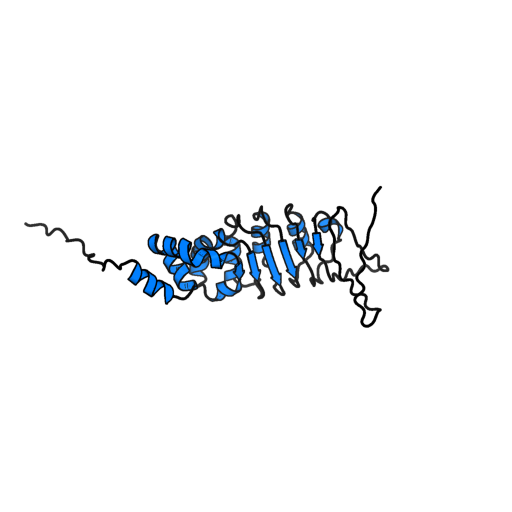 ILE A N 1
ATOM 1833 C CA . ILE A 1 227 ? 16.359 -24.482 -23.573 1.00 24.52 227 ILE A CA 1
ATOM 1834 C C . ILE A 1 227 ? 17.080 -25.255 -22.469 1.00 24.52 227 ILE A C 1
ATOM 1836 O O . ILE A 1 227 ? 16.967 -24.928 -21.290 1.00 24.52 227 ILE A O 1
ATOM 1840 N N . ASN A 1 228 ? 17.787 -26.306 -22.886 1.00 23.06 228 ASN A N 1
ATOM 1841 C CA . ASN A 1 228 ? 18.717 -27.081 -22.070 1.00 23.06 228 ASN A CA 1
ATOM 1842 C C . ASN A 1 228 ? 19.987 -26.262 -21.819 1.00 23.06 228 ASN A C 1
ATOM 1844 O O . ASN A 1 228 ? 20.534 -25.689 -22.762 1.00 23.06 228 ASN A O 1
ATOM 1848 N N . CYS A 1 229 ? 20.490 -26.269 -20.586 1.00 24.23 229 CYS A N 1
ATOM 1849 C CA . CYS A 1 229 ? 21.816 -25.741 -20.272 1.00 24.23 229 CYS A CA 1
ATOM 1850 C C . CYS A 1 229 ? 22.808 -26.900 -20.109 1.00 24.23 229 CYS A C 1
ATOM 1852 O O . CYS A 1 229 ? 22.516 -27.850 -19.381 1.00 24.23 229 CYS A O 1
ATOM 1854 N N . ALA A 1 230 ? 23.958 -26.793 -20.779 1.00 27.08 230 ALA A N 1
ATOM 1855 C CA . ALA A 1 230 ? 25.205 -27.425 -20.353 1.00 27.08 230 ALA A CA 1
ATOM 1856 C C . ALA A 1 230 ? 25.939 -26.473 -19.400 1.00 27.08 230 ALA A C 1
ATOM 1858 O O . ALA A 1 230 ? 25.786 -25.242 -19.591 1.00 27.08 230 ALA A O 1
#

Sequence (230 aa):
MAYIKNKKHSNLLRLDDDAVLSVWHKLQPIDRVQLASSCRRFRKIFEERDAAQYAIFKMETLWQVSVKDIDSYARLVAPLIQELRAYTPCVGNVRAKKFLKSMTGNCEPLRRVIFKGVRVAFQLFELLANAKYLTELCLQNCRLLDKDVDMITMLSNLMVLDLSKNNDITACAHSICRIARVWIPSIWCMSSNPPNICAYSTYNSHIRIPIWCPYFSNSVVIVAIWINCA

Radius of gyration: 24.52 Å; Cα contacts (8 Å, |Δi|>4): 331; chains: 1; bounding box: 51×51×96 Å

pLDDT: mean 70.83, std 25.15, range [22.22, 97.25]

Solvent-accessible surface area (backbone atoms only — not comparable to full-atom values): 13672 Å² total; per-residue (Å²): 136,84,81,78,75,80,74,80,88,66,89,62,75,82,73,47,70,66,61,50,48,60,53,55,74,72,47,54,75,68,57,49,52,54,47,26,65,74,36,72,71,44,30,52,50,37,62,76,73,48,41,75,67,36,27,60,36,54,58,72,63,48,76,79,50,54,78,86,47,36,61,57,48,24,68,69,46,31,65,44,23,28,28,46,35,33,68,58,61,35,52,89,36,66,54,51,47,51,35,37,52,53,24,45,89,35,30,70,57,22,30,36,38,44,34,39,63,15,43,72,41,71,41,52,58,61,30,53,77,61,25,79,53,30,29,35,43,32,43,28,34,19,74,45,42,48,75,56,50,57,62,53,58,69,52,85,54,35,48,37,39,29,52,24,54,20,65,63,42,75,72,61,71,73,66,60,61,82,47,71,37,73,45,69,54,60,61,67,75,85,59,99,59,85,86,76,80,82,81,79,82,82,73,99,58,93,77,84,67,77,73,87,61,96,87,58,87,93,68,91,65,84,70,86,84,85,81,90,82,134

Organism: Ceratitis capitata (NCBI:txid7213)

Secondary structure (DSSP, 8-state):
----------------HHHHHHHHHHS-HHHHHHHHHH-HHHHHHHHHHTGGGGGEEEGGGGGGS-TTTHHHHHHHHGGG-SEEEE-S--TT-HHHHHHHHHHTT--TT--EEEEES-PPPHHHHHHHHH-TT--EEEEET----HHHHHHHHT-TT-SEEE-TT-TT--S-TTTGGGSS-EE--------SSS--------SSS--------TTSTT------------

Mean predicted aligned error: 13.57 Å

InterPro domains:
  IPR032675 Leucine-rich repeat domain superfamily [G3DSA:3.80.10.10] (5-185)